Protein AF-A0A832CFJ1-F1 (afdb_monomer_lite)

pLDDT: mean 86.46, std 9.89, range [48.75, 97.44]

Secondary structure (DSSP, 8-state):
-PPEEEEEEETTEEEEEEE-SSEEEEEE-HHHHHH-HHHHHHH--TTSSSEEEEHHHHHHHHSSHHHHHHHHHHH-HHHHHHTSHHHHHHHHHHTT-EEEEETTEEEEEEEETTEEEEEEEEESSSSEEEEEEEEEE--SSHHHHHHHHHHHHHTT-EEEE-SS-EEEEEEEEEEEGGGHHHHHHHHHHHHHHHHHHHHHHTT-

Structure (mmCIF, N/CA/C/O backbone):
data_AF-A0A832CFJ1-F1
#
_entry.id   AF-A0A832CFJ1-F1
#
loop_
_atom_site.group_PDB
_atom_site.id
_atom_site.type_symbol
_atom_site.label_atom_id
_atom_site.label_alt_id
_atom_site.label_comp_id
_atom_site.label_asym_id
_atom_site.label_entity_id
_atom_site.label_seq_id
_atom_site.pdbx_PDB_ins_code
_atom_site.Cartn_x
_atom_site.Cartn_y
_atom_site.Cartn_z
_atom_site.occupancy
_atom_site.B_iso_or_equiv
_atom_site.auth_seq_id
_atom_site.auth_comp_id
_atom_site.auth_asym_id
_atom_site.auth_atom_id
_atom_site.pdbx_PDB_model_num
ATOM 1 N N . MET A 1 1 ? 31.006 -4.715 0.384 1.00 52.69 1 MET A N 1
ATOM 2 C CA . MET A 1 1 ? 30.016 -3.635 0.608 1.00 52.69 1 MET A CA 1
ATOM 3 C C . MET A 1 1 ? 28.629 -4.254 0.641 1.00 52.69 1 MET A C 1
ATOM 5 O O . MET A 1 1 ? 28.401 -5.190 -0.115 1.00 52.69 1 MET A O 1
ATOM 9 N N . ALA A 1 2 ? 27.738 -3.791 1.522 1.00 55.97 2 ALA A N 1
ATOM 10 C CA . ALA A 1 2 ? 26.357 -4.274 1.556 1.00 55.97 2 ALA A CA 1
ATOM 11 C C . ALA A 1 2 ? 25.597 -3.748 0.328 1.00 55.97 2 ALA A C 1
ATOM 13 O O . ALA A 1 2 ? 25.554 -2.541 0.104 1.00 55.97 2 ALA A O 1
ATOM 14 N N . VAL A 1 3 ? 25.032 -4.651 -0.472 1.00 76.50 3 VAL A N 1
ATOM 15 C CA . VAL A 1 3 ? 24.186 -4.303 -1.621 1.00 76.50 3 VAL A CA 1
ATOM 16 C C . VAL A 1 3 ? 22.822 -3.876 -1.086 1.00 76.50 3 VAL A C 1
ATOM 18 O O . VAL A 1 3 ? 22.146 -4.670 -0.427 1.00 76.50 3 VAL A O 1
ATOM 21 N N . LYS A 1 4 ? 22.406 -2.631 -1.347 1.00 82.44 4 LYS A N 1
ATOM 22 C CA . LYS A 1 4 ? 21.053 -2.177 -0.996 1.00 82.44 4 LYS A CA 1
ATOM 23 C C . LYS A 1 4 ? 20.087 -2.670 -2.073 1.00 82.44 4 LYS A C 1
ATOM 25 O O . LYS A 1 4 ? 20.304 -2.429 -3.257 1.00 82.44 4 LYS A O 1
ATOM 30 N N . LYS A 1 5 ? 19.036 -3.379 -1.660 1.00 88.25 5 LYS A N 1
ATOM 31 C CA . LYS A 1 5 ? 18.017 -3.958 -2.546 1.00 88.25 5 LYS A CA 1
ATOM 32 C C . LYS A 1 5 ? 16.705 -3.194 -2.384 1.00 88.25 5 LYS A C 1
ATOM 34 O O . LYS A 1 5 ? 16.241 -3.019 -1.259 1.00 88.25 5 LYS A O 1
ATOM 39 N N . VAL A 1 6 ? 16.107 -2.783 -3.497 1.00 86.06 6 VAL A N 1
ATOM 40 C CA . VAL A 1 6 ? 14.735 -2.263 -3.561 1.00 86.06 6 VAL A CA 1
ATOM 41 C C . VAL A 1 6 ? 13.935 -3.180 -4.476 1.00 86.06 6 VAL A C 1
ATOM 43 O O . VAL A 1 6 ? 14.396 -3.521 -5.560 1.00 86.06 6 VAL A O 1
ATOM 46 N N . GLU A 1 7 ? 12.763 -3.618 -4.033 1.00 88.19 7 GLU A N 1
ATOM 47 C CA . GLU A 1 7 ? 11.927 -4.567 -4.767 1.00 88.19 7 GLU A CA 1
ATOM 48 C C . GLU A 1 7 ? 10.500 -4.038 -4.894 1.00 88.19 7 GLU A C 1
ATOM 50 O O . GLU A 1 7 ? 9.881 -3.652 -3.903 1.00 88.19 7 GLU A O 1
ATOM 55 N N . PHE A 1 8 ? 9.986 -4.054 -6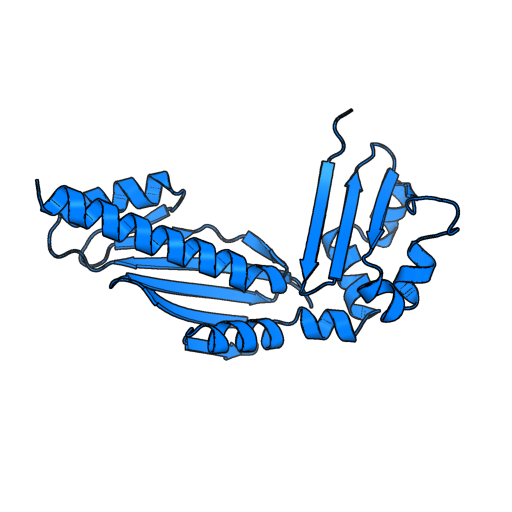.122 1.00 86.06 8 PHE A N 1
ATOM 56 C CA . PHE A 1 8 ? 8.601 -3.746 -6.456 1.00 86.06 8 PHE A CA 1
ATOM 57 C C . PHE A 1 8 ? 7.984 -4.990 -7.075 1.00 86.06 8 PHE A C 1
ATOM 59 O O . PHE A 1 8 ? 8.419 -5.422 -8.138 1.00 86.06 8 PHE A O 1
ATOM 66 N N . ALA A 1 9 ? 6.985 -5.576 -6.421 1.00 82.94 9 ALA A N 1
ATOM 67 C CA . ALA A 1 9 ? 6.367 -6.816 -6.875 1.00 82.94 9 ALA A CA 1
ATOM 68 C C . ALA A 1 9 ? 4.837 -6.713 -6.919 1.00 82.94 9 ALA A C 1
ATOM 70 O O . ALA A 1 9 ? 4.217 -6.016 -6.113 1.00 82.94 9 ALA A O 1
ATOM 71 N N . CYS A 1 10 ? 4.226 -7.405 -7.879 1.00 74.25 10 CYS A N 1
ATOM 72 C CA . CYS A 1 10 ? 2.784 -7.471 -8.098 1.00 74.25 10 CYS A CA 1
ATOM 73 C C . CYS A 1 10 ? 2.420 -8.799 -8.763 1.00 74.25 10 CYS A C 1
ATOM 75 O O . CYS A 1 10 ? 2.839 -9.003 -9.886 1.00 74.25 10 CYS A O 1
ATOM 77 N N . GLN A 1 11 ? 1.618 -9.660 -8.123 1.00 67.75 11 GLN A N 1
ATOM 78 C CA . GLN A 1 11 ? 0.919 -10.792 -8.770 1.00 67.75 11 GLN A CA 1
ATOM 79 C C . GLN A 1 11 ? 1.731 -11.542 -9.861 1.00 67.75 11 GLN A C 1
ATOM 81 O O . GLN A 1 11 ? 1.256 -11.719 -10.978 1.00 67.75 11 GLN A O 1
ATOM 86 N N . GLY A 1 12 ? 2.964 -11.959 -9.544 1.00 69.75 12 GLY A N 1
ATOM 87 C CA . GLY A 1 12 ? 3.867 -12.664 -10.473 1.00 69.75 12 GLY A CA 1
ATOM 88 C C . GLY A 1 12 ? 4.898 -11.777 -11.185 1.00 69.75 12 GLY A C 1
ATOM 89 O O . GLY A 1 12 ? 5.912 -12.278 -11.647 1.00 69.75 12 GLY A O 1
ATOM 90 N N . PHE A 1 13 ? 4.705 -10.461 -11.196 1.00 81.38 13 PHE A N 1
ATOM 91 C CA . PHE A 1 13 ? 5.675 -9.477 -11.666 1.00 81.38 13 PHE A CA 1
ATOM 92 C C . PHE A 1 13 ? 6.597 -9.021 -10.538 1.00 81.38 13 PHE A C 1
ATOM 94 O O . PHE A 1 13 ? 6.143 -8.776 -9.417 1.00 81.38 13 PHE A O 1
ATOM 101 N N . SER A 1 14 ? 7.873 -8.819 -10.837 1.00 85.56 14 SER A N 1
ATOM 102 C CA . SER A 1 14 ? 8.814 -8.174 -9.929 1.00 85.56 14 SER A CA 1
ATOM 103 C C . SER A 1 14 ? 9.862 -7.365 -10.682 1.00 85.56 14 SER A C 1
ATOM 105 O O . SER A 1 14 ? 10.307 -7.725 -11.769 1.00 85.56 14 SER A O 1
ATOM 107 N N . ILE A 1 15 ? 10.248 -6.243 -10.087 1.00 86.31 15 ILE A N 1
ATOM 108 C CA . ILE A 1 15 ? 11.400 -5.442 -10.477 1.00 86.31 15 ILE A CA 1
ATOM 109 C C . ILE A 1 15 ? 12.248 -5.291 -9.229 1.00 86.31 15 ILE A C 1
ATOM 111 O O . ILE A 1 15 ? 11.815 -4.721 -8.226 1.00 86.31 15 ILE A O 1
ATOM 115 N N . VAL A 1 16 ? 13.467 -5.798 -9.300 1.00 88.62 16 VAL A N 1
ATOM 116 C CA . VAL A 1 16 ? 14.453 -5.674 -8.239 1.00 88.62 16 VAL A CA 1
ATOM 117 C C . VAL A 1 16 ? 15.571 -4.775 -8.725 1.00 88.62 16 VAL A C 1
ATOM 119 O O . VAL A 1 16 ? 16.208 -5.062 -9.737 1.00 88.62 16 VAL A O 1
ATOM 122 N N . VAL A 1 17 ? 15.826 -3.710 -7.974 1.00 89.06 17 VAL A N 1
ATOM 123 C CA . VAL A 1 17 ? 16.944 -2.796 -8.185 1.00 89.06 17 VAL A CA 1
ATOM 124 C C . VAL A 1 17 ? 17.990 -3.053 -7.108 1.00 89.06 17 VAL A C 1
ATOM 126 O O . VAL A 1 17 ? 17.707 -2.976 -5.910 1.00 89.06 17 VAL A O 1
ATOM 129 N N . PHE A 1 18 ? 19.204 -3.365 -7.542 1.00 89.50 18 PHE A N 1
ATOM 130 C CA . PHE A 1 18 ? 20.372 -3.548 -6.695 1.00 89.50 18 PHE A CA 1
ATOM 131 C C . PHE A 1 18 ? 21.279 -2.330 -6.831 1.00 89.50 18 PHE A C 1
ATOM 133 O O . PHE A 1 18 ? 21.719 -1.986 -7.927 1.00 89.50 18 PHE A O 1
ATOM 140 N N . ASP A 1 19 ? 21.576 -1.690 -5.709 1.00 90.12 19 ASP A N 1
ATOM 141 C CA . ASP A 1 19 ? 22.611 -0.672 -5.620 1.00 90.12 19 ASP A CA 1
ATOM 142 C C . ASP A 1 19 ? 23.970 -1.349 -5.381 1.00 90.12 19 ASP A C 1
ATOM 144 O O . ASP A 1 19 ? 24.242 -1.861 -4.289 1.00 90.12 19 ASP A O 1
ATOM 148 N N . GLU A 1 20 ? 24.815 -1.359 -6.415 1.00 89.44 20 GLU A N 1
ATOM 149 C CA . GLU A 1 20 ? 26.155 -1.959 -6.415 1.00 89.44 20 GLU A CA 1
ATOM 150 C C . GLU A 1 20 ? 27.262 -0.882 -6.360 1.00 89.44 20 GLU A C 1
ATOM 152 O O . GLU A 1 20 ? 28.348 -1.046 -6.917 1.00 89.44 20 GLU A O 1
ATOM 157 N N . GLY A 1 21 ? 27.005 0.249 -5.694 1.00 87.31 21 GLY A N 1
ATOM 158 C CA . GLY A 1 21 ? 27.980 1.330 -5.528 1.00 87.31 21 GLY A CA 1
ATOM 159 C C . GLY A 1 21 ? 27.943 2.321 -6.688 1.00 87.31 21 GLY A C 1
ATOM 160 O O . GLY A 1 21 ? 27.238 3.322 -6.597 1.00 87.31 21 GLY A O 1
ATOM 161 N N . SER A 1 22 ? 28.681 2.055 -7.770 1.00 90.56 22 SER A N 1
ATOM 162 C CA . SER A 1 22 ? 28.739 2.936 -8.959 1.00 90.56 22 SER A CA 1
ATOM 163 C C . SER A 1 22 ? 27.703 2.593 -10.033 1.00 90.56 22 SER A C 1
ATOM 165 O O . SER A 1 22 ? 27.518 3.346 -10.993 1.00 90.56 22 SER A O 1
ATOM 167 N N . PHE A 1 23 ? 27.018 1.461 -9.872 1.00 88.94 23 PHE A N 1
ATOM 168 C CA . PHE A 1 23 ? 26.046 0.943 -10.825 1.00 88.94 23 PHE A CA 1
ATOM 169 C C . PHE A 1 23 ? 24.734 0.599 -10.125 1.00 88.94 23 PHE A C 1
ATOM 171 O O . PHE A 1 23 ? 24.734 0.167 -8.969 1.00 88.94 23 PHE A O 1
ATOM 178 N N . TYR A 1 24 ? 23.633 0.745 -10.857 1.00 88.75 24 TYR A N 1
ATOM 179 C CA . TYR A 1 24 ? 22.408 0.015 -10.562 1.00 88.75 24 TYR A CA 1
ATOM 180 C C . TYR A 1 24 ? 22.384 -1.252 -11.409 1.00 88.75 24 TYR A C 1
ATOM 182 O O . TYR A 1 24 ? 22.647 -1.199 -12.614 1.00 88.75 24 TYR A O 1
ATOM 190 N N . ALA A 1 25 ? 22.073 -2.381 -10.778 1.00 87.38 25 ALA A N 1
ATOM 191 C CA . ALA A 1 25 ? 21.763 -3.621 -11.472 1.00 87.38 25 ALA A CA 1
ATOM 192 C C . ALA A 1 25 ? 20.274 -3.940 -11.326 1.00 87.38 25 ALA A C 1
ATOM 194 O O . ALA A 1 25 ? 19.686 -3.674 -10.277 1.00 87.38 25 ALA A O 1
ATOM 195 N N . PHE A 1 26 ? 19.667 -4.529 -12.354 1.00 85.88 26 PHE A N 1
ATOM 196 C CA . PHE A 1 26 ? 18.233 -4.817 -12.365 1.00 85.88 26 PHE A CA 1
ATOM 197 C C . PHE A 1 26 ? 17.963 -6.297 -12.599 1.00 85.88 26 PHE A C 1
ATOM 199 O O . PHE A 1 26 ? 18.684 -6.968 -13.335 1.00 85.88 26 PHE A O 1
ATOM 206 N N . SER A 1 27 ? 16.894 -6.783 -11.983 1.00 86.00 27 SER A N 1
ATOM 207 C CA . SER A 1 27 ? 16.266 -8.058 -12.308 1.00 86.00 27 SER A CA 1
ATOM 208 C C . SER A 1 27 ? 14.789 -7.791 -12.525 1.00 86.00 27 SER A C 1
ATOM 210 O O . SER A 1 27 ? 14.148 -7.190 -11.663 1.00 86.00 27 SER A O 1
ATOM 212 N N . ILE A 1 28 ? 14.260 -8.226 -13.662 1.00 84.81 28 ILE A N 1
ATOM 213 C CA . ILE A 1 28 ? 12.839 -8.117 -13.982 1.00 84.81 28 ILE A CA 1
ATOM 214 C C . ILE A 1 28 ? 12.304 -9.548 -14.099 1.00 84.81 28 ILE A C 1
ATOM 216 O O . ILE A 1 28 ? 12.994 -10.433 -14.597 1.00 84.81 28 ILE A O 1
ATOM 220 N N . SER A 1 29 ? 11.129 -9.812 -13.536 1.00 85.06 29 SER A N 1
ATOM 221 C CA . SER A 1 29 ? 10.464 -11.114 -13.644 1.00 85.06 29 SER A CA 1
ATOM 222 C C . SER A 1 29 ? 10.186 -11.459 -15.105 1.00 85.06 29 SER A C 1
ATOM 224 O O . SER A 1 29 ? 9.708 -10.599 -15.851 1.00 85.06 29 SER A O 1
ATOM 226 N N . ARG A 1 30 ? 10.356 -12.730 -15.469 1.00 82.12 30 ARG A N 1
ATOM 227 C CA . ARG A 1 30 ? 10.115 -13.232 -16.825 1.00 82.12 30 ARG A CA 1
ATOM 228 C C . ARG A 1 30 ? 8.700 -12.926 -17.326 1.00 82.12 30 ARG A C 1
ATOM 230 O O . ARG A 1 30 ? 8.514 -12.574 -18.483 1.00 82.12 30 ARG A O 1
ATOM 237 N N . GLU A 1 31 ? 7.713 -13.004 -16.444 1.00 82.69 31 GLU A N 1
ATOM 238 C CA . GLU A 1 31 ? 6.311 -12.702 -16.722 1.00 82.69 31 GLU A CA 1
ATOM 239 C C . GLU A 1 31 ? 6.126 -11.255 -17.199 1.00 82.69 31 GLU A C 1
ATOM 241 O O . GLU A 1 31 ? 5.299 -10.977 -18.065 1.00 82.69 31 GLU A O 1
ATOM 246 N N . LEU A 1 32 ? 6.908 -10.317 -16.652 1.00 78.44 32 LEU A N 1
ATOM 247 C CA . LEU A 1 32 ? 6.893 -8.921 -17.087 1.00 78.44 32 LEU A CA 1
ATOM 248 C C . LEU A 1 32 ? 7.656 -8.749 -18.407 1.00 78.44 32 LEU A C 1
ATOM 250 O O . LEU A 1 32 ? 7.213 -7.976 -19.254 1.00 78.44 32 LEU A O 1
ATOM 254 N N . ASP A 1 33 ? 8.739 -9.504 -18.613 1.00 79.69 33 ASP A N 1
ATOM 255 C CA . ASP A 1 33 ? 9.507 -9.490 -19.863 1.00 79.69 33 ASP A CA 1
ATOM 256 C C . ASP A 1 33 ? 8.724 -9.994 -21.064 1.00 79.69 33 ASP A C 1
ATOM 258 O O . ASP A 1 33 ? 8.806 -9.415 -22.146 1.00 79.69 33 ASP A O 1
ATOM 262 N N . GLU A 1 34 ? 7.917 -11.034 -20.889 1.00 80.50 34 GLU A N 1
ATOM 263 C CA . GLU A 1 34 ? 7.057 -11.559 -21.952 1.00 80.50 34 GLU A CA 1
ATOM 264 C C . GLU A 1 34 ? 5.953 -10.561 -22.342 1.00 80.50 34 GLU A C 1
ATOM 266 O O . GLU A 1 34 ? 5.498 -10.542 -23.486 1.00 80.50 34 GLU A O 1
ATOM 271 N N . LEU A 1 35 ? 5.557 -9.682 -21.417 1.00 77.50 35 LEU A N 1
ATOM 272 C CA . LEU A 1 35 ? 4.485 -8.705 -21.612 1.00 77.50 35 LEU A CA 1
ATOM 273 C C . LEU A 1 35 ? 4.986 -7.294 -21.944 1.00 77.50 35 LEU A C 1
ATOM 275 O O . LEU A 1 35 ? 4.172 -6.420 -22.262 1.00 77.50 35 LEU A O 1
ATOM 279 N N . CYS A 1 36 ? 6.296 -7.048 -21.870 1.00 80.88 36 CYS A N 1
ATOM 280 C CA . CYS A 1 36 ? 6.875 -5.734 -22.097 1.00 80.88 36 CYS A CA 1
ATOM 281 C C . CYS A 1 36 ? 8.207 -5.784 -22.850 1.00 80.88 36 CYS A C 1
ATOM 283 O O . CYS A 1 36 ? 9.278 -5.950 -22.280 1.00 80.88 36 CYS A O 1
ATOM 285 N N . PHE A 1 37 ? 8.160 -5.496 -24.150 1.00 74.94 37 PHE A N 1
ATOM 286 C CA . PHE A 1 37 ? 9.348 -5.462 -25.011 1.00 74.94 37 PHE A CA 1
ATOM 287 C C . PHE A 1 37 ? 10.469 -4.534 -24.497 1.00 74.94 37 PHE A C 1
ATOM 289 O O . PHE A 1 37 ? 11.654 -4.794 -24.687 1.00 74.94 37 PHE A O 1
ATOM 296 N N . VAL A 1 38 ? 10.108 -3.446 -23.809 1.00 75.19 38 VAL A N 1
ATOM 297 C CA . VAL A 1 38 ? 11.086 -2.500 -23.257 1.00 75.19 38 VAL A CA 1
ATOM 298 C C . VAL A 1 38 ? 11.885 -3.103 -22.100 1.00 75.19 38 VAL A C 1
ATOM 300 O O . VAL A 1 38 ? 13.059 -2.767 -21.959 1.00 75.19 38 VAL A O 1
ATOM 303 N N . SER A 1 39 ? 11.309 -4.002 -21.294 1.00 70.50 39 SER A N 1
ATOM 304 C CA . SER A 1 39 ? 12.071 -4.652 -20.223 1.00 70.50 39 SER A CA 1
ATOM 305 C C . SER A 1 39 ? 13.077 -5.665 -20.774 1.00 70.50 39 SER A C 1
ATOM 307 O O . SER A 1 39 ? 14.194 -5.719 -20.269 1.00 70.50 39 SER A O 1
ATOM 309 N N . GLN A 1 40 ? 12.763 -6.338 -21.888 1.00 67.06 40 GLN A N 1
ATOM 310 C CA . GLN A 1 40 ? 13.718 -7.195 -22.608 1.00 67.06 40 GLN A CA 1
ATOM 311 C C . GLN A 1 40 ? 14.950 -6.404 -23.068 1.00 67.06 40 GLN A C 1
ATOM 313 O O . GLN A 1 40 ? 16.083 -6.828 -22.856 1.00 67.06 40 GLN A O 1
ATOM 318 N N . ALA A 1 41 ? 14.740 -5.211 -23.634 1.00 64.62 41 ALA A N 1
ATOM 319 C CA . ALA A 1 41 ? 15.834 -4.330 -24.047 1.00 64.62 41 ALA A CA 1
ATOM 320 C C . ALA A 1 41 ? 16.669 -3.820 -22.858 1.00 64.62 41 ALA A C 1
ATOM 322 O O . ALA A 1 41 ? 17.853 -3.522 -23.016 1.00 64.62 41 ALA A O 1
ATOM 323 N N . LEU A 1 42 ? 16.062 -3.716 -21.671 1.00 68.25 42 LEU A N 1
ATOM 324 C CA . LEU A 1 42 ? 16.762 -3.320 -20.456 1.00 68.25 42 LEU A CA 1
ATOM 325 C C . LEU A 1 42 ? 17.592 -4.445 -19.855 1.00 68.25 42 LEU A C 1
ATOM 327 O O . LEU A 1 42 ? 18.570 -4.106 -19.210 1.00 68.25 42 LEU A O 1
ATOM 331 N N . GLN A 1 43 ? 17.245 -5.723 -20.043 1.00 64.31 43 GLN A N 1
ATOM 332 C CA . GLN A 1 43 ? 17.985 -6.848 -19.455 1.00 64.31 43 GLN A CA 1
ATOM 333 C C . GLN A 1 43 ? 19.364 -7.098 -20.087 1.00 64.31 43 GLN A C 1
ATOM 335 O O . GLN A 1 43 ? 20.195 -7.766 -19.474 1.00 64.31 43 GLN A O 1
ATOM 340 N N . GLY A 1 44 ? 19.665 -6.470 -21.228 1.00 58.09 44 GLY A N 1
ATOM 341 C CA . GLY A 1 44 ? 20.953 -6.630 -21.900 1.00 58.09 44 GLY A CA 1
ATOM 342 C C . GLY A 1 44 ? 21.177 -8.059 -22.405 1.00 58.09 44 GLY A C 1
ATOM 343 O O . GLY A 1 44 ? 20.243 -8.847 -22.517 1.00 58.09 44 GLY A O 1
ATOM 344 N N . ASP A 1 45 ? 22.423 -8.371 -22.764 1.00 51.53 45 ASP A N 1
ATOM 345 C CA . ASP A 1 45 ? 22.822 -9.685 -23.279 1.00 51.53 45 ASP A CA 1
ATOM 346 C C . ASP A 1 45 ? 22.400 -10.811 -22.302 1.00 51.53 45 ASP A C 1
ATOM 348 O O . ASP A 1 45 ? 22.778 -10.737 -21.125 1.00 51.53 45 ASP A O 1
ATOM 352 N N . PRO A 1 46 ? 21.670 -11.855 -22.759 1.00 52.88 46 PRO A N 1
ATOM 353 C CA . PRO A 1 46 ? 21.270 -13.001 -21.938 1.00 52.88 46 PRO A CA 1
ATOM 354 C C . PRO A 1 46 ? 22.435 -13.713 -21.229 1.00 52.88 46 PRO A C 1
ATOM 356 O O . PRO A 1 46 ? 22.210 -14.456 -20.275 1.00 52.88 46 PRO A O 1
ATOM 359 N N . ALA A 1 47 ? 23.679 -13.504 -21.678 1.00 48.75 47 ALA A N 1
ATOM 360 C CA . ALA A 1 47 ? 24.879 -14.007 -21.011 1.00 48.75 47 ALA A CA 1
ATOM 361 C C . ALA A 1 47 ? 25.215 -13.274 -19.694 1.00 48.75 47 ALA A C 1
ATOM 363 O O . ALA A 1 47 ? 25.963 -13.797 -18.864 1.00 48.75 47 ALA A O 1
ATOM 364 N N . SER A 1 48 ? 24.676 -12.070 -19.475 1.00 51.41 48 SER A N 1
ATOM 365 C CA . SER A 1 48 ? 24.839 -11.316 -18.233 1.00 51.41 48 SER A CA 1
ATOM 366 C C . SER A 1 48 ? 23.661 -11.579 -17.291 1.00 51.41 48 SER A C 1
ATOM 368 O O . SER A 1 48 ? 22.507 -11.356 -17.630 1.00 51.41 48 SER A O 1
ATOM 370 N N . ALA A 1 49 ? 23.939 -12.048 -16.071 1.00 57.12 49 ALA A N 1
ATOM 371 C CA . ALA A 1 49 ? 22.889 -12.399 -15.107 1.00 57.12 49 ALA A CA 1
ATOM 372 C C . ALA A 1 49 ? 22.024 -11.199 -14.658 1.00 57.12 49 ALA A C 1
ATOM 374 O O . ALA A 1 49 ? 20.979 -11.406 -14.044 1.00 57.12 49 ALA A O 1
ATOM 375 N N . ARG A 1 50 ? 22.481 -9.957 -14.897 1.00 68.75 50 ARG A N 1
ATOM 376 C CA . ARG A 1 50 ? 21.770 -8.704 -14.599 1.00 68.75 50 ARG A CA 1
ATOM 377 C C . ARG A 1 50 ? 22.242 -7.597 -15.530 1.00 68.75 50 ARG A C 1
ATOM 379 O O . ARG A 1 50 ? 23.448 -7.364 -15.644 1.00 68.75 50 ARG A O 1
ATOM 386 N N . ALA A 1 51 ? 21.301 -6.830 -16.063 1.00 74.94 51 ALA A N 1
ATOM 387 C CA . ALA A 1 51 ? 21.623 -5.564 -16.695 1.00 74.94 51 ALA A CA 1
ATOM 388 C C . ALA A 1 51 ? 22.190 -4.575 -15.689 1.00 74.94 51 ALA A C 1
ATOM 390 O O . ALA A 1 51 ? 21.657 -4.432 -14.586 1.00 74.94 51 ALA A O 1
ATOM 391 N N . ARG A 1 52 ? 23.243 -3.865 -16.093 1.00 84.12 52 ARG A N 1
ATOM 392 C CA . ARG A 1 52 ? 23.906 -2.840 -15.290 1.00 84.12 52 ARG A CA 1
ATOM 393 C C . ARG A 1 52 ? 23.907 -1.511 -16.022 1.00 84.12 52 ARG A C 1
ATOM 395 O O . ARG A 1 52 ? 24.229 -1.446 -17.204 1.00 84.12 52 ARG A O 1
ATOM 402 N N . VAL A 1 53 ? 23.617 -0.446 -15.289 1.00 86.12 53 VAL A N 1
ATOM 403 C CA . VAL A 1 53 ? 23.727 0.935 -15.762 1.00 86.12 53 VAL A CA 1
ATOM 404 C C . VAL A 1 53 ? 24.531 1.737 -14.749 1.00 86.12 53 VAL A C 1
ATOM 406 O O . VAL A 1 53 ? 24.427 1.497 -13.543 1.00 86.12 53 VAL A O 1
ATOM 409 N N . SER A 1 54 ? 25.354 2.680 -15.207 1.00 89.88 54 SER A N 1
ATOM 410 C CA . SER A 1 54 ? 26.025 3.587 -14.275 1.00 89.88 54 SER A CA 1
ATOM 411 C C . SER A 1 54 ? 24.984 4.448 -13.557 1.00 89.88 54 SER A C 1
ATOM 413 O O . SER A 1 54 ? 23.989 4.866 -14.157 1.00 89.88 54 SER A O 1
ATOM 415 N N . LYS A 1 55 ? 25.207 4.727 -12.268 1.00 90.69 55 LYS A N 1
ATOM 416 C CA . LYS A 1 55 ? 24.285 5.570 -11.492 1.00 90.69 55 LYS A CA 1
ATOM 417 C C . LYS A 1 55 ? 24.125 6.955 -12.096 1.00 90.69 55 LYS A C 1
ATOM 419 O O . LYS A 1 55 ? 23.002 7.421 -12.223 1.00 90.69 55 LYS A O 1
ATOM 424 N N . GLN A 1 56 ? 25.231 7.555 -12.536 1.00 91.56 56 GLN A N 1
ATOM 425 C CA . GLN A 1 56 ? 25.219 8.864 -13.181 1.00 91.56 56 GLN A CA 1
ATOM 426 C C . GLN A 1 56 ? 24.253 8.887 -14.374 1.00 91.56 56 GLN A C 1
ATOM 428 O O . GLN A 1 56 ? 23.354 9.719 -14.420 1.00 91.56 56 GLN A O 1
ATOM 433 N N . HIS A 1 57 ? 24.380 7.930 -15.298 1.00 89.06 57 HIS A N 1
ATOM 434 C CA . HIS A 1 57 ? 23.516 7.879 -16.476 1.00 89.06 57 HIS A CA 1
ATOM 435 C C . HIS A 1 57 ? 22.048 7.600 -16.115 1.00 89.06 57 HIS A C 1
ATOM 437 O O . HIS A 1 57 ? 21.128 8.145 -16.724 1.00 89.06 57 HIS A O 1
ATOM 443 N N . PHE A 1 58 ? 21.813 6.750 -15.112 1.00 90.06 58 PHE A N 1
ATOM 444 C CA . PHE A 1 58 ? 20.466 6.465 -14.626 1.00 90.06 58 PHE A CA 1
ATOM 445 C C . PHE A 1 58 ? 19.799 7.701 -14.020 1.00 90.06 58 PHE A C 1
ATOM 447 O O . PHE A 1 58 ? 18.648 7.996 -14.335 1.00 90.06 58 PHE A O 1
ATOM 454 N N . GLU A 1 59 ? 20.517 8.430 -13.171 1.00 90.19 59 GLU A N 1
ATOM 455 C CA . GLU A 1 59 ? 20.015 9.623 -12.492 1.00 90.19 59 GLU A CA 1
ATOM 456 C C . GLU A 1 59 ? 19.804 10.781 -13.476 1.00 90.19 59 GLU A C 1
ATOM 458 O O . GLU A 1 59 ? 18.790 11.471 -13.380 1.00 90.19 59 GLU A O 1
ATOM 463 N N . GLU A 1 60 ? 20.665 10.933 -14.488 1.00 91.62 60 GLU A N 1
ATOM 464 C CA . GLU A 1 60 ? 20.464 11.883 -15.595 1.00 91.62 60 GLU A CA 1
ATOM 465 C C . GLU A 1 60 ? 19.163 11.605 -16.366 1.00 91.62 60 GLU A C 1
ATOM 467 O O . GLU A 1 60 ? 18.443 12.534 -16.739 1.00 91.62 60 GLU A O 1
ATOM 472 N N . ARG A 1 61 ? 18.834 10.326 -16.590 1.00 89.06 61 ARG A N 1
ATOM 473 C CA . ARG A 1 61 ? 17.669 9.921 -17.388 1.00 89.06 61 ARG A CA 1
ATOM 474 C C . ARG A 1 61 ? 16.362 9.863 -16.596 1.00 89.06 61 ARG A C 1
ATOM 476 O O . ARG A 1 61 ? 15.331 10.298 -17.104 1.00 89.06 61 ARG A O 1
ATOM 483 N N . PHE A 1 62 ? 16.380 9.284 -15.399 1.00 90.38 62 PHE A N 1
ATOM 484 C CA . PHE A 1 62 ? 15.172 8.963 -14.630 1.00 90.38 62 PHE A CA 1
ATOM 485 C C . PHE A 1 62 ? 15.047 9.750 -13.329 1.00 90.38 62 PHE A C 1
ATOM 487 O O . PHE A 1 62 ? 13.946 9.841 -12.801 1.00 90.38 62 PHE A O 1
ATOM 494 N N . ARG A 1 63 ? 16.125 10.356 -12.817 1.00 91.25 63 ARG A N 1
ATOM 495 C CA . ARG A 1 63 ? 16.203 11.074 -11.526 1.00 91.25 63 ARG A CA 1
ATOM 496 C C . ARG A 1 63 ? 16.021 10.214 -10.272 1.00 91.25 63 ARG A C 1
ATOM 498 O O . ARG A 1 63 ? 16.712 10.459 -9.291 1.00 91.25 63 ARG A O 1
ATOM 505 N N . SER A 1 64 ? 15.114 9.236 -10.270 1.00 89.38 64 SER A N 1
ATOM 506 C CA . SER A 1 64 ? 14.903 8.313 -9.146 1.00 89.38 64 SER A CA 1
ATOM 507 C C . SER A 1 64 ? 14.466 6.918 -9.603 1.00 89.38 64 SER A C 1
ATOM 509 O O . SER A 1 64 ? 14.107 6.703 -10.764 1.00 89.38 64 SER A O 1
ATOM 511 N N . ILE A 1 65 ? 14.495 5.958 -8.673 1.00 88.25 65 ILE A N 1
ATOM 512 C CA . ILE A 1 65 ? 14.031 4.588 -8.920 1.00 88.25 65 ILE A CA 1
ATOM 513 C C . ILE A 1 65 ? 12.518 4.571 -9.177 1.00 88.25 65 ILE A C 1
ATOM 515 O O . ILE A 1 65 ? 12.068 3.899 -10.097 1.00 88.25 65 ILE A O 1
ATOM 519 N N . GLU A 1 66 ? 11.734 5.334 -8.418 1.00 88.81 66 GLU A N 1
ATOM 520 C CA . GLU A 1 66 ? 10.280 5.444 -8.590 1.00 88.81 66 GLU A CA 1
ATOM 521 C C . GLU A 1 66 ? 9.928 5.987 -9.977 1.00 88.81 66 GLU A C 1
ATOM 523 O O . GLU A 1 66 ? 9.085 5.418 -10.664 1.00 88.81 66 GLU A O 1
ATOM 528 N N . ALA A 1 67 ? 10.635 7.023 -10.435 1.00 89.31 67 ALA A N 1
ATOM 529 C CA . ALA A 1 67 ? 10.433 7.595 -11.762 1.00 89.31 67 ALA A CA 1
ATOM 530 C C . ALA A 1 67 ? 10.822 6.625 -12.894 1.00 89.31 67 ALA A C 1
ATOM 532 O O . ALA A 1 67 ? 10.179 6.606 -13.944 1.00 89.31 67 ALA A O 1
ATOM 533 N N . PHE A 1 68 ? 11.835 5.779 -12.685 1.00 89.56 68 PHE A N 1
ATOM 534 C CA . PHE A 1 68 ? 12.145 4.678 -13.600 1.00 89.56 68 PHE A CA 1
ATOM 535 C C . PHE A 1 68 ? 11.020 3.632 -13.649 1.00 89.56 68 PHE A C 1
ATOM 537 O O . PHE A 1 68 ? 10.630 3.201 -14.733 1.00 89.56 68 PHE A O 1
ATOM 544 N N . VAL A 1 69 ? 10.479 3.245 -12.492 1.00 88.69 69 VAL A N 1
ATOM 545 C CA . VAL A 1 69 ? 9.369 2.284 -12.378 1.00 88.69 69 VAL A CA 1
ATOM 546 C C . VAL A 1 69 ? 8.104 2.844 -13.043 1.00 88.69 69 VAL A C 1
ATOM 548 O O . VAL A 1 69 ? 7.456 2.123 -13.798 1.00 88.69 69 VAL A O 1
ATOM 551 N N . ASP A 1 70 ? 7.795 4.129 -12.854 1.00 89.62 70 ASP A N 1
ATOM 552 C CA . ASP A 1 70 ? 6.700 4.817 -13.553 1.00 89.62 70 ASP A CA 1
ATOM 553 C C . ASP A 1 70 ? 6.909 4.842 -15.069 1.00 89.62 70 ASP A C 1
ATOM 555 O O . ASP A 1 70 ? 6.006 4.487 -15.830 1.00 89.62 70 ASP A O 1
ATOM 559 N N . TRP A 1 71 ? 8.114 5.206 -15.518 1.00 90.38 71 TRP A N 1
ATOM 560 C CA . TRP A 1 71 ? 8.453 5.191 -16.938 1.00 90.38 71 TRP A CA 1
ATOM 561 C C . TRP A 1 71 ? 8.272 3.794 -17.536 1.00 90.38 71 TRP A C 1
ATOM 563 O O . TRP A 1 71 ? 7.717 3.656 -18.626 1.00 90.38 71 TRP A O 1
ATOM 573 N N . LEU A 1 72 ? 8.699 2.749 -16.822 1.00 87.38 72 LEU A N 1
ATOM 574 C CA . LEU A 1 72 ? 8.516 1.375 -17.266 1.00 87.38 72 LEU A CA 1
ATOM 575 C C . LEU A 1 72 ? 7.026 1.009 -17.301 1.00 87.38 72 LEU A C 1
ATOM 577 O O . LEU A 1 72 ? 6.578 0.413 -18.275 1.00 87.38 72 LEU A O 1
ATOM 581 N N . ALA A 1 73 ? 6.228 1.426 -16.315 1.00 87.81 73 ALA A N 1
ATOM 582 C CA . ALA A 1 73 ? 4.788 1.173 -16.291 1.00 87.81 73 ALA A CA 1
ATOM 583 C C . ALA A 1 73 ? 4.078 1.829 -17.483 1.00 87.81 73 ALA A C 1
ATOM 585 O O . ALA A 1 73 ? 3.217 1.215 -18.115 1.00 87.81 73 ALA A O 1
ATOM 586 N N . ASP A 1 74 ? 4.487 3.036 -17.864 1.00 88.50 74 ASP A N 1
ATOM 587 C CA . ASP A 1 74 ? 3.978 3.706 -19.060 1.00 88.50 74 ASP A CA 1
ATOM 588 C C . ASP A 1 74 ? 4.339 2.972 -20.358 1.00 88.50 74 ASP A C 1
ATOM 590 O O . ASP A 1 74 ? 3.579 3.024 -21.329 1.00 88.50 74 ASP A O 1
ATOM 594 N N . LYS A 1 75 ? 5.466 2.252 -20.387 1.00 87.38 75 LYS A N 1
ATOM 595 C CA . LYS A 1 75 ? 5.834 1.373 -21.509 1.00 87.38 75 LYS A CA 1
ATOM 596 C C . LYS A 1 75 ? 5.162 0.001 -21.451 1.00 87.38 75 LYS A C 1
ATOM 598 O O . LYS A 1 75 ? 4.974 -0.615 -22.496 1.00 87.38 75 LYS A O 1
ATOM 603 N N . CYS A 1 76 ? 4.751 -0.447 -20.269 1.00 87.38 76 CYS A N 1
ATOM 604 C CA . CYS A 1 76 ? 4.154 -1.756 -20.025 1.00 87.38 76 CYS A CA 1
ATOM 605 C C . CYS A 1 76 ? 2.695 -1.615 -19.544 1.00 87.38 76 CYS A C 1
ATOM 607 O O . CYS A 1 76 ? 2.380 -1.798 -18.366 1.00 87.38 76 CYS A O 1
ATOM 609 N N . SER A 1 77 ? 1.765 -1.324 -20.462 1.00 85.62 77 SER A N 1
ATOM 610 C CA . SER A 1 77 ? 0.359 -1.015 -20.129 1.00 85.62 77 SER A CA 1
ATOM 611 C C . SER A 1 77 ? -0.384 -2.121 -19.362 1.00 85.62 77 SER A C 1
ATOM 613 O O . SER A 1 77 ? -1.315 -1.839 -18.605 1.00 85.62 77 SER A O 1
ATOM 615 N N . VAL A 1 78 ? -0.004 -3.389 -19.551 1.00 86.75 78 VAL A N 1
ATOM 616 C CA . VAL A 1 78 ? -0.574 -4.529 -18.815 1.00 86.75 78 VAL A CA 1
ATOM 617 C C . VAL A 1 78 ? -0.212 -4.439 -17.338 1.00 86.75 78 VAL A C 1
ATOM 619 O O . VAL A 1 78 ? -1.098 -4.481 -16.486 1.00 86.75 78 VAL A O 1
ATOM 622 N N . TRP A 1 79 ? 1.068 -4.231 -17.046 1.00 86.25 79 TRP A N 1
ATOM 623 C CA . TRP A 1 79 ? 1.547 -4.083 -15.681 1.00 86.25 79 TRP A CA 1
ATOM 624 C C . TRP A 1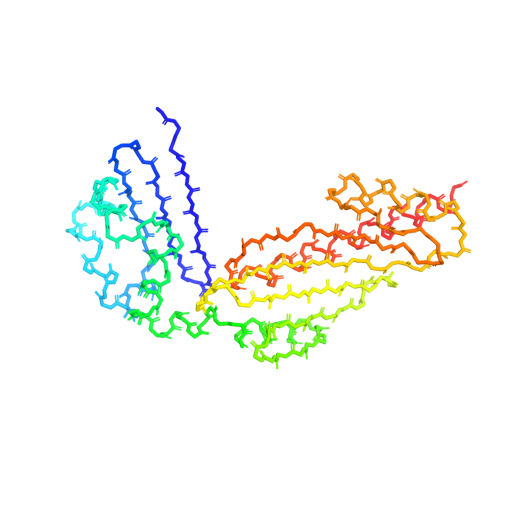 79 ? 0.978 -2.827 -15.022 1.00 86.25 79 TRP A C 1
ATOM 626 O O . TRP A 1 79 ? 0.407 -2.939 -13.943 1.00 86.25 79 TRP A O 1
ATOM 636 N N . LYS A 1 80 ? 0.975 -1.677 -15.716 1.00 88.69 80 LYS A N 1
ATOM 637 C CA . LYS A 1 80 ? 0.330 -0.443 -15.227 1.00 88.69 80 LYS A CA 1
ATOM 638 C C . LYS A 1 80 ? -1.130 -0.655 -14.825 1.00 88.69 80 LYS A C 1
ATOM 640 O O . LYS A 1 80 ? -1.579 -0.116 -13.817 1.00 88.69 80 LYS A O 1
ATOM 645 N N . ARG A 1 81 ? -1.887 -1.443 -15.599 1.00 89.00 81 ARG A N 1
ATOM 646 C CA . ARG A 1 81 ? -3.273 -1.798 -15.253 1.00 89.00 81 ARG A CA 1
ATOM 647 C C . ARG A 1 81 ? -3.337 -2.695 -14.021 1.00 89.00 81 ARG A C 1
ATOM 649 O O . ARG A 1 81 ? -4.142 -2.413 -13.133 1.00 89.00 81 ARG A O 1
ATOM 656 N N . ALA A 1 82 ? -2.496 -3.726 -13.953 1.00 86.94 82 ALA A N 1
ATOM 657 C CA . ALA A 1 82 ? -2.414 -4.629 -12.804 1.00 86.94 82 ALA A CA 1
ATOM 658 C C . ALA A 1 82 ? -2.016 -3.898 -11.509 1.00 86.94 82 ALA A C 1
ATOM 660 O O . ALA A 1 82 ? -2.476 -4.265 -10.432 1.00 86.94 82 ALA A O 1
ATOM 661 N N . SER A 1 83 ? -1.237 -2.821 -11.622 1.00 89.44 83 SER A N 1
ATOM 662 C CA . SER A 1 83 ? -0.807 -1.971 -10.513 1.00 89.44 83 SER A CA 1
ATOM 663 C C . SER A 1 83 ? -1.606 -0.685 -10.326 1.00 89.44 83 SER A C 1
ATOM 665 O O . SER A 1 83 ? -1.170 0.230 -9.630 1.00 89.44 83 SER A O 1
ATOM 667 N N . SER A 1 84 ? -2.775 -0.569 -10.946 1.00 92.88 84 SER A N 1
ATOM 668 C CA . SER A 1 84 ? -3.633 0.604 -10.777 1.00 92.88 84 SER A CA 1
ATOM 669 C C . SER A 1 84 ? -4.430 0.539 -9.470 1.00 92.88 84 SER A C 1
ATOM 671 O O . SER A 1 84 ? -4.741 -0.546 -8.972 1.00 92.88 84 SER A O 1
ATOM 673 N N . LEU A 1 85 ? -4.865 1.694 -8.951 1.00 94.19 85 LEU A N 1
ATOM 674 C CA . LEU A 1 85 ? -5.795 1.736 -7.813 1.00 94.19 85 LEU A CA 1
ATOM 675 C C . LEU A 1 85 ? -7.115 1.000 -8.094 1.00 94.19 85 LEU A C 1
ATOM 677 O O . LEU A 1 85 ? -7.705 0.457 -7.170 1.00 94.19 85 LEU A O 1
ATOM 681 N N . SER A 1 86 ? -7.550 0.901 -9.356 1.00 94.56 86 SER A N 1
ATOM 682 C CA . SER A 1 86 ? -8.736 0.111 -9.722 1.00 94.56 86 SER A CA 1
ATOM 683 C C . SER A 1 86 ? -8.523 -1.396 -9.533 1.00 94.56 86 SER A C 1
ATOM 685 O O . SER A 1 86 ? -9.422 -2.100 -9.071 1.00 94.56 86 SER A O 1
ATOM 687 N N . ALA A 1 87 ? -7.332 -1.913 -9.854 1.00 92.19 87 ALA A N 1
ATOM 688 C CA . ALA A 1 87 ? -6.995 -3.310 -9.583 1.00 92.19 87 ALA A CA 1
ATOM 689 C C . ALA A 1 87 ? -6.916 -3.576 -8.071 1.00 92.19 87 ALA A C 1
ATOM 691 O O . ALA A 1 87 ? -7.481 -4.559 -7.586 1.00 92.19 87 ALA A O 1
ATOM 692 N N . VAL A 1 88 ? -6.296 -2.655 -7.326 1.00 94.06 88 VAL A N 1
ATOM 693 C CA . VAL A 1 88 ? -6.234 -2.696 -5.856 1.00 94.06 88 VAL A CA 1
ATOM 694 C C . VAL A 1 88 ? -7.631 -2.691 -5.246 1.00 94.06 88 VAL A C 1
ATOM 696 O O . VAL A 1 88 ? -7.931 -3.530 -4.402 1.00 94.06 88 VAL A O 1
ATOM 699 N N . GLU A 1 89 ? -8.509 -1.796 -5.698 1.00 96.25 89 GLU A N 1
ATOM 700 C CA . GLU A 1 89 ? -9.887 -1.699 -5.224 1.00 96.25 89 GLU A CA 1
ATOM 701 C C . GLU A 1 89 ? -10.628 -3.031 -5.380 1.00 96.25 89 GLU A C 1
ATOM 703 O O . GLU A 1 89 ? -11.223 -3.530 -4.424 1.00 96.25 89 GLU A O 1
ATOM 708 N N . LYS A 1 90 ? -10.563 -3.642 -6.570 1.00 95.00 90 LYS A N 1
ATOM 709 C CA . LYS A 1 90 ? -11.195 -4.943 -6.833 1.00 95.00 90 LYS A CA 1
ATOM 710 C C . LYS A 1 90 ? -10.692 -6.016 -5.869 1.00 95.00 90 LYS A C 1
ATOM 712 O O . LYS A 1 90 ? -11.496 -6.777 -5.328 1.00 95.00 90 LYS A O 1
A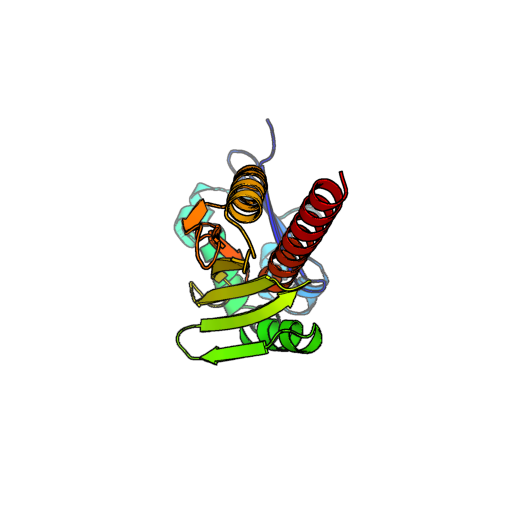TOM 717 N N . GLN A 1 91 ? -9.383 -6.051 -5.619 1.00 93.75 91 GLN A N 1
ATOM 718 C CA . GLN A 1 91 ? -8.789 -6.987 -4.668 1.00 93.75 91 GLN A CA 1
ATOM 719 C C . GLN A 1 91 ? -9.282 -6.734 -3.234 1.00 93.75 91 GLN A C 1
ATOM 721 O O . GLN A 1 91 ? -9.673 -7.679 -2.545 1.00 93.75 91 GLN A O 1
ATOM 726 N N . LEU A 1 92 ? -9.329 -5.476 -2.791 1.00 95.31 92 LEU A N 1
ATOM 727 C CA . LEU A 1 92 ? -9.833 -5.116 -1.464 1.00 95.31 92 LEU A CA 1
ATOM 728 C C . LEU A 1 92 ? -11.306 -5.499 -1.285 1.00 95.31 92 LEU A C 1
ATOM 730 O O . LEU A 1 92 ? -11.637 -6.162 -0.299 1.00 95.31 92 LEU A O 1
ATOM 734 N N . ARG A 1 93 ? -12.172 -5.187 -2.260 1.00 95.38 93 ARG A N 1
ATOM 735 C CA . ARG A 1 93 ? -13.588 -5.596 -2.245 1.00 95.38 93 ARG A CA 1
ATOM 736 C C . ARG A 1 93 ? -13.742 -7.108 -2.106 1.00 95.38 93 ARG A C 1
ATOM 738 O O . ARG A 1 93 ? -14.508 -7.570 -1.267 1.00 95.38 93 ARG A O 1
ATOM 745 N N . SER A 1 94 ? -12.965 -7.885 -2.867 1.00 94.38 94 SER A N 1
ATOM 746 C CA . SER A 1 94 ? -12.982 -9.355 -2.768 1.00 94.38 94 SER A CA 1
ATOM 747 C C . SER A 1 94 ? -12.520 -9.883 -1.403 1.00 94.38 94 SER A C 1
ATOM 749 O O . SER A 1 94 ? -12.914 -10.969 -0.994 1.00 94.38 94 SER A O 1
ATOM 751 N N . SER A 1 95 ? -11.737 -9.088 -0.667 1.00 92.31 95 SER A N 1
ATOM 752 C CA . SER A 1 95 ? -11.249 -9.397 0.683 1.00 92.31 95 SER A CA 1
ATOM 753 C C . SER A 1 95 ? -12.162 -8.842 1.794 1.00 92.31 95 SER A C 1
ATOM 755 O O . SER A 1 95 ? -11.772 -8.814 2.967 1.00 92.31 95 SER A O 1
ATOM 757 N N . GLY A 1 96 ? -13.364 -8.373 1.438 1.00 94.50 96 GLY A N 1
ATOM 758 C CA . GLY A 1 96 ? -14.380 -7.883 2.371 1.00 94.50 96 GLY A CA 1
ATOM 759 C C . GLY A 1 96 ? -14.188 -6.439 2.840 1.00 94.50 96 GLY A C 1
ATOM 760 O O . GLY A 1 96 ? -14.743 -6.067 3.871 1.00 94.50 96 GLY A O 1
ATOM 761 N N . TRP A 1 97 ? -13.394 -5.635 2.132 1.00 97.12 97 TRP A N 1
ATOM 762 C CA . TRP A 1 97 ? -13.307 -4.197 2.390 1.00 97.12 97 TRP A CA 1
ATOM 763 C C . TRP A 1 97 ? -14.452 -3.457 1.704 1.00 97.12 97 TRP A C 1
ATOM 765 O O . TRP A 1 97 ? -14.781 -3.725 0.547 1.00 97.12 97 TRP A O 1
ATOM 775 N N . LEU A 1 98 ? -15.009 -2.472 2.401 1.00 97.44 98 LEU A N 1
ATOM 776 C CA . LEU A 1 98 ? -15.818 -1.434 1.780 1.00 97.44 98 LEU A CA 1
ATOM 777 C C . LEU A 1 98 ? -14.865 -0.437 1.132 1.00 97.44 98 LEU A C 1
ATOM 779 O O . LEU A 1 98 ? -13.930 0.019 1.786 1.00 97.44 98 LEU A O 1
ATOM 783 N N . THR A 1 99 ? -15.074 -0.116 -0.141 1.00 97.25 99 THR A N 1
ATOM 784 C CA . THR A 1 99 ? -14.180 0.783 -0.876 1.00 97.25 99 THR A CA 1
ATOM 785 C C . THR A 1 99 ? -14.946 1.859 -1.624 1.00 97.25 99 THR A C 1
ATOM 787 O O . THR A 1 99 ? -16.041 1.614 -2.133 1.00 97.25 99 THR A O 1
ATOM 790 N N . ALA A 1 100 ? -14.325 3.027 -1.750 1.00 96.81 100 ALA A N 1
ATOM 791 C CA . ALA A 1 100 ? -14.746 4.092 -2.645 1.00 96.81 100 ALA A CA 1
ATOM 792 C C . ALA A 1 100 ? -13.532 4.556 -3.453 1.00 96.81 100 ALA A C 1
ATOM 794 O O . ALA A 1 100 ? -12.532 4.986 -2.883 1.00 96.81 100 ALA A O 1
ATOM 795 N N . LEU A 1 101 ? -13.608 4.440 -4.778 1.00 96.12 101 LEU A N 1
ATOM 796 C CA . LEU A 1 101 ? -12.588 4.935 -5.695 1.00 96.12 101 LEU A CA 1
ATOM 797 C C . LEU A 1 101 ? -13.109 6.187 -6.403 1.00 96.12 101 LEU A C 1
ATOM 799 O O . LEU A 1 101 ? -14.191 6.168 -6.991 1.00 96.12 101 LEU A O 1
ATOM 803 N N . SER A 1 102 ? -12.328 7.260 -6.355 1.00 94.19 102 SER A N 1
ATOM 804 C CA . SER A 1 102 ? -12.593 8.537 -7.015 1.00 94.19 102 SER A CA 1
ATOM 805 C C . SER A 1 102 ? -11.324 9.061 -7.696 1.00 94.19 102 SER A C 1
ATOM 807 O O . SER A 1 102 ? -10.271 8.420 -7.669 1.00 94.19 102 SER A O 1
ATOM 809 N N . GLU A 1 103 ? -11.411 10.244 -8.302 1.00 90.12 103 GLU A N 1
ATOM 810 C CA . GLU A 1 103 ? -10.239 10.944 -8.844 1.00 90.12 103 GLU A CA 1
ATOM 811 C C . GLU A 1 103 ? -9.235 11.344 -7.749 1.00 90.12 103 GLU A C 1
ATOM 813 O O . GLU A 1 103 ? -8.034 11.409 -8.005 1.00 90.12 103 GLU A O 1
ATOM 818 N N . GLU A 1 104 ? -9.704 11.554 -6.514 1.00 91.81 104 GLU A N 1
ATOM 819 C CA . GLU A 1 104 ? -8.851 11.897 -5.368 1.00 91.81 104 GLU A CA 1
ATOM 820 C C . GLU A 1 104 ? -8.091 10.685 -4.808 1.00 91.81 104 GLU A C 1
ATOM 822 O O . GLU A 1 104 ? -7.103 10.842 -4.081 1.00 91.81 104 GLU A O 1
ATOM 827 N N . GLY A 1 105 ? -8.529 9.471 -5.154 1.00 94.81 105 GLY A N 1
ATOM 828 C CA . GLY A 1 105 ? -7.883 8.228 -4.770 1.00 94.81 105 GLY A CA 1
ATOM 829 C C . GLY A 1 105 ? -8.844 7.145 -4.310 1.00 94.81 105 GLY A C 1
ATOM 830 O O . GLY A 1 105 ? -10.018 7.116 -4.667 1.00 94.81 105 GLY A O 1
ATOM 831 N N . LEU A 1 106 ? -8.303 6.215 -3.533 1.00 96.62 106 LEU A N 1
ATOM 832 C CA . LEU A 1 106 ? -9.013 5.070 -2.985 1.00 96.62 106 LEU A CA 1
ATOM 833 C C . LEU A 1 106 ? -9.185 5.240 -1.480 1.00 96.62 106 LEU A C 1
ATOM 835 O O . LEU A 1 106 ? -8.206 5.392 -0.750 1.00 96.62 106 LEU A O 1
ATOM 839 N N . GLU A 1 107 ? -10.420 5.136 -1.016 1.00 97.31 107 GLU A N 1
ATOM 840 C CA . GLU A 1 107 ? -10.762 4.988 0.392 1.00 97.31 107 GLU A CA 1
ATOM 841 C C . GLU A 1 107 ? -11.198 3.551 0.658 1.00 97.31 107 GLU A C 1
ATOM 843 O O . GLU A 1 107 ? -11.924 2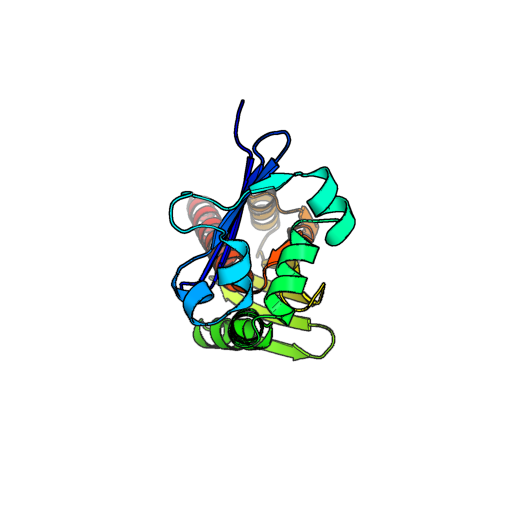.952 -0.139 1.00 97.31 107 GLU A O 1
ATOM 848 N N . ALA A 1 108 ? -10.745 2.986 1.772 1.00 97.25 108 ALA A N 1
ATOM 849 C CA . ALA A 1 108 ? -11.064 1.629 2.180 1.00 97.25 108 ALA A CA 1
ATOM 850 C C . ALA A 1 108 ? -11.388 1.583 3.677 1.00 97.25 108 ALA A C 1
ATOM 852 O O . ALA A 1 108 ? -10.666 2.151 4.493 1.00 97.25 108 ALA A O 1
ATOM 853 N N . LEU A 1 109 ? -12.460 0.880 4.037 1.00 96.94 109 LEU A N 1
ATOM 854 C CA . LEU A 1 109 ? -12.906 0.663 5.410 1.00 96.94 109 LEU A CA 1
ATOM 855 C C . LEU A 1 109 ? -13.193 -0.820 5.642 1.00 96.94 109 LEU A C 1
ATOM 857 O O . LEU A 1 109 ? -13.842 -1.480 4.827 1.00 96.94 109 LEU A O 1
ATOM 861 N N . LYS A 1 110 ? -12.777 -1.331 6.800 1.00 95.81 110 LYS A N 1
ATOM 862 C CA . LYS A 1 110 ? -13.171 -2.655 7.274 1.00 95.81 110 LYS A CA 1
ATOM 863 C C . LYS A 1 110 ? -13.300 -2.683 8.788 1.00 95.81 110 LYS A C 1
ATOM 865 O O . LYS A 1 110 ? -12.476 -2.118 9.502 1.00 95.81 110 LYS A O 1
ATOM 870 N N . ILE A 1 111 ? -14.329 -3.373 9.271 1.00 94.25 111 ILE A N 1
ATOM 871 C CA . ILE A 1 111 ? -14.495 -3.640 10.699 1.00 94.25 111 ILE A CA 1
ATOM 872 C C . ILE A 1 111 ? -13.787 -4.951 11.039 1.00 94.25 111 ILE A C 1
ATOM 874 O O . ILE A 1 111 ? -14.054 -5.986 10.429 1.00 94.25 111 ILE A O 1
ATOM 878 N N . VAL A 1 112 ? -12.880 -4.906 12.010 1.00 91.88 112 VAL A N 1
ATOM 879 C CA . VAL A 1 112 ? -12.077 -6.047 12.455 1.00 91.88 112 VAL A CA 1
ATOM 880 C C . VAL A 1 112 ? -12.163 -6.130 13.971 1.00 91.88 112 VAL A C 1
ATOM 882 O O . VAL A 1 112 ? -11.650 -5.255 14.657 1.00 91.88 112 VAL A O 1
ATOM 885 N N . GLU A 1 113 ? -12.814 -7.170 14.501 1.00 88.38 113 GLU A N 1
ATOM 886 C CA . GLU A 1 113 ? -12.924 -7.409 15.954 1.00 88.38 113 GLU A CA 1
ATOM 887 C C . GLU A 1 113 ? -13.443 -6.192 16.756 1.00 88.38 113 GLU A C 1
ATOM 889 O O . GLU A 1 113 ? -13.003 -5.926 17.875 1.00 88.38 113 GLU A O 1
ATOM 894 N N . GLY A 1 114 ? -14.364 -5.417 16.170 1.00 85.75 114 GLY A N 1
ATOM 895 C CA . GLY A 1 114 ? -14.923 -4.200 16.776 1.00 85.75 114 GLY A CA 1
ATOM 896 C C . GLY A 1 114 ? -14.094 -2.923 16.575 1.00 85.75 114 GLY A C 1
ATOM 897 O O . GLY A 1 114 ? -14.523 -1.855 17.004 1.00 85.75 114 GLY A O 1
ATOM 898 N N . PHE A 1 115 ? -12.947 -2.999 15.894 1.00 91.19 115 PHE A N 1
ATOM 899 C CA . PHE A 1 115 ? -12.188 -1.833 15.438 1.00 91.19 115 PHE A CA 1
ATOM 900 C C . PHE A 1 115 ? -12.589 -1.448 14.017 1.00 91.19 115 PHE A C 1
ATOM 902 O O . PHE A 1 115 ? -12.771 -2.322 13.170 1.00 91.19 115 PHE A O 1
ATOM 909 N N . ALA A 1 116 ? -12.660 -0.150 13.728 1.00 94.31 116 ALA A N 1
ATOM 910 C CA . ALA A 1 116 ? -12.751 0.337 12.356 1.00 94.31 116 ALA A CA 1
ATOM 911 C C . ALA A 1 116 ? -11.342 0.617 11.827 1.00 94.31 116 ALA A C 1
ATOM 913 O O . ALA A 1 116 ? -10.629 1.459 12.372 1.00 94.31 116 ALA A O 1
ATOM 914 N N . VAL A 1 117 ? -10.935 -0.105 10.785 1.00 95.12 117 VAL A N 1
ATOM 915 C CA . VAL A 1 117 ? -9.675 0.115 10.071 1.00 95.12 117 VAL A CA 1
ATOM 916 C C . VAL A 1 117 ? -9.992 0.869 8.790 1.00 95.12 117 VAL A C 1
ATOM 918 O O . VAL A 1 117 ? -10.678 0.352 7.909 1.00 95.12 117 VAL A O 1
ATOM 921 N N . GLU A 1 118 ? -9.497 2.093 8.704 1.00 95.69 118 GLU A N 1
ATOM 922 C CA . GLU A 1 118 ? -9.669 3.011 7.586 1.00 95.69 118 GLU A CA 1
ATOM 923 C C . GLU A 1 118 ? -8.326 3.224 6.893 1.00 95.69 118 GLU A C 1
ATOM 925 O O . GLU A 1 118 ? -7.290 3.373 7.541 1.00 95.69 118 GLU A O 1
ATOM 930 N N . ALA A 1 119 ? -8.336 3.270 5.569 1.00 95.00 119 ALA A N 1
ATOM 931 C CA . ALA A 1 119 ? -7.166 3.579 4.773 1.00 95.00 119 ALA A CA 1
ATOM 932 C C . ALA A 1 119 ? -7.520 4.480 3.601 1.00 95.00 119 ALA A C 1
ATOM 934 O O . ALA A 1 119 ? -8.575 4.340 2.982 1.00 95.00 119 ALA A O 1
ATOM 935 N N . ARG A 1 120 ? -6.600 5.387 3.280 1.00 95.88 120 ARG A N 1
ATOM 936 C CA . ARG A 1 120 ? -6.704 6.277 2.130 1.00 95.88 120 ARG A CA 1
ATOM 937 C C . ARG A 1 120 ? -5.423 6.185 1.317 1.00 95.88 120 ARG A C 1
ATOM 939 O O . ARG A 1 120 ? -4.332 6.367 1.852 1.00 95.88 120 ARG A O 1
ATOM 946 N N . ALA A 1 121 ? -5.560 5.921 0.026 1.00 96.19 121 ALA A N 1
ATOM 947 C CA . ALA A 1 121 ? -4.471 5.919 -0.936 1.00 96.19 121 ALA A CA 1
ATOM 948 C C . ALA A 1 121 ? -4.712 7.020 -1.971 1.00 96.19 121 ALA A C 1
ATOM 950 O O . ALA A 1 121 ? -5.619 6.919 -2.795 1.00 96.19 121 ALA A O 1
ATOM 951 N N . ARG A 1 122 ? -3.905 8.081 -1.908 1.00 95.81 122 ARG A N 1
ATOM 952 C CA . ARG A 1 122 ? -3.953 9.211 -2.839 1.00 95.81 122 ARG A CA 1
ATOM 953 C C . ARG A 1 122 ? -2.946 8.993 -3.964 1.00 95.81 122 ARG A C 1
ATOM 955 O O . ARG A 1 122 ? -1.785 8.720 -3.644 1.00 95.81 122 ARG A O 1
ATOM 962 N N . PRO A 1 123 ? -3.330 9.140 -5.242 1.00 93.94 123 PRO A N 1
ATOM 963 C CA . PRO A 1 123 ? -2.414 8.948 -6.355 1.00 93.94 123 PRO A CA 1
ATOM 964 C C . PRO A 1 123 ? -1.179 9.837 -6.203 1.00 93.94 123 PRO A C 1
ATOM 966 O O . PRO A 1 123 ? -1.283 11.045 -5.992 1.00 93.94 123 PRO A O 1
ATOM 969 N N . PHE A 1 124 ? -0.004 9.226 -6.291 1.00 91.69 124 PHE A N 1
ATOM 970 C CA . PHE A 1 124 ? 1.266 9.938 -6.415 1.00 91.69 124 PHE A CA 1
ATOM 971 C C . PHE A 1 124 ? 1.767 9.869 -7.858 1.00 91.69 124 PHE A C 1
ATOM 973 O O . PHE A 1 124 ? 2.291 10.847 -8.384 1.00 91.69 124 PHE A O 1
ATOM 980 N N . SER A 1 125 ? 1.546 8.725 -8.504 1.00 92.12 125 SER A N 1
ATOM 981 C CA . SER A 1 125 ? 1.831 8.482 -9.910 1.00 92.12 125 SER A CA 1
ATOM 982 C C . SER A 1 125 ? 0.890 7.403 -10.470 1.00 92.12 125 SER A C 1
ATOM 984 O O . SER A 1 125 ? -0.095 7.022 -9.834 1.00 92.12 125 SER A O 1
ATOM 986 N N . ALA A 1 126 ? 1.193 6.885 -11.664 1.00 88.75 126 ALA A N 1
ATOM 987 C CA . ALA A 1 126 ? 0.437 5.805 -12.292 1.00 88.75 126 ALA A CA 1
ATOM 988 C C . ALA A 1 126 ? 0.359 4.532 -11.432 1.00 88.75 126 ALA A C 1
ATOM 990 O O . ALA A 1 126 ? -0.660 3.836 -11.454 1.00 88.75 126 ALA A O 1
ATOM 991 N N . VAL A 1 127 ? 1.435 4.209 -10.710 1.00 92.12 127 VAL A N 1
ATOM 992 C CA . VAL A 1 127 ? 1.562 2.937 -9.982 1.00 92.12 127 VAL A CA 1
ATOM 993 C C . VAL A 1 127 ? 1.936 3.107 -8.510 1.00 92.12 127 VAL A C 1
ATOM 995 O O . VAL A 1 127 ? 1.960 2.125 -7.769 1.00 92.12 127 VAL A O 1
ATOM 998 N N . PHE A 1 128 ? 2.168 4.342 -8.068 1.00 93.06 128 PHE A N 1
ATOM 999 C CA . PHE A 1 128 ? 2.426 4.683 -6.676 1.00 93.06 128 PHE A CA 1
ATOM 1000 C C . PHE A 1 128 ? 1.326 5.569 -6.101 1.00 93.06 128 PHE A C 1
ATOM 1002 O O . PHE A 1 128 ? 0.774 6.442 -6.774 1.00 93.06 128 PHE A O 1
ATOM 1009 N N . SER A 1 129 ? 1.074 5.394 -4.809 1.00 94.69 129 SER A N 1
ATOM 1010 C CA . SER A 1 129 ? 0.176 6.237 -4.032 1.00 94.69 129 SER A CA 1
ATOM 1011 C C . SER A 1 129 ? 0.807 6.618 -2.708 1.00 94.69 129 SER A C 1
ATOM 1013 O O . SER A 1 129 ? 1.603 5.880 -2.133 1.00 94.69 129 SER A O 1
ATOM 1015 N N . LYS A 1 130 ? 0.406 7.770 -2.189 1.00 94.94 130 LYS A N 1
ATOM 1016 C CA . LYS A 1 130 ? 0.595 8.111 -0.786 1.00 94.94 130 LYS A CA 1
ATOM 1017 C C . LYS A 1 130 ? -0.500 7.440 0.022 1.00 94.94 130 LYS A C 1
ATOM 1019 O O . LYS A 1 130 ? -1.679 7.686 -0.222 1.00 94.94 130 LYS A O 1
ATOM 1024 N N . VAL A 1 131 ? -0.109 6.592 0.960 1.00 94.38 131 VAL A N 1
ATOM 1025 C CA . VAL A 1 131 ? -1.021 5.787 1.765 1.00 94.38 131 VAL A CA 1
ATOM 1026 C C . VAL A 1 131 ? -0.959 6.245 3.207 1.00 94.38 131 VAL A C 1
ATOM 1028 O O . VAL A 1 131 ? 0.122 6.364 3.787 1.00 94.38 131 VAL A O 1
ATOM 1031 N N . SER A 1 132 ? -2.130 6.471 3.784 1.00 93.75 132 SER A N 1
ATOM 1032 C CA . SER A 1 132 ? -2.330 6.664 5.212 1.00 93.75 132 SER A CA 1
ATOM 1033 C C . SER A 1 132 ? -3.374 5.679 5.724 1.00 93.75 132 SER A C 1
ATOM 1035 O O . SER A 1 132 ? -4.213 5.180 4.968 1.00 93.75 132 SER A O 1
ATOM 1037 N N . ALA A 1 133 ? -3.309 5.385 7.019 1.00 93.62 133 ALA A N 1
ATOM 1038 C CA . ALA A 1 133 ? -4.278 4.527 7.672 1.00 93.62 133 ALA A CA 1
ATOM 1039 C C . ALA A 1 133 ? -4.592 5.017 9.079 1.00 93.62 133 ALA A C 1
ATOM 1041 O O . ALA A 1 133 ? -3.737 5.584 9.761 1.00 93.62 133 ALA A O 1
ATOM 1042 N N . VAL A 1 134 ? -5.825 4.769 9.499 1.00 94.12 134 VAL A N 1
ATOM 1043 C CA . VAL A 1 134 ? -6.354 5.109 10.812 1.00 94.12 134 VAL A CA 1
ATOM 1044 C C . VAL A 1 134 ? -7.074 3.887 11.364 1.00 94.12 134 VAL A C 1
ATOM 1046 O O . VAL A 1 134 ? -7.859 3.246 10.672 1.00 94.12 134 VAL A O 1
ATOM 1049 N N . VAL A 1 135 ? -6.820 3.568 12.625 1.00 93.81 135 VAL A N 1
ATOM 1050 C CA . VAL A 1 135 ? -7.567 2.568 13.382 1.00 93.81 135 VAL A CA 1
ATOM 1051 C C . VAL A 1 135 ? -8.355 3.292 14.462 1.00 93.81 135 VAL A C 1
ATOM 1053 O O . VAL A 1 135 ? -7.785 4.027 15.270 1.00 93.81 135 VAL A O 1
ATOM 1056 N N . LYS A 1 136 ? -9.672 3.090 14.473 1.00 94.25 136 LYS A N 1
ATOM 1057 C CA . LYS A 1 136 ? -10.578 3.633 15.487 1.00 94.25 136 LYS A CA 1
ATOM 1058 C C . LYS A 1 136 ? -11.068 2.511 16.390 1.00 94.25 136 LYS A C 1
ATOM 1060 O O . LYS A 1 136 ? -11.587 1.499 15.914 1.00 94.25 136 LYS A O 1
ATOM 1065 N N . ALA A 1 137 ? -10.913 2.711 17.692 1.00 92.06 137 ALA A N 1
ATOM 1066 C CA . ALA A 1 137 ? -11.419 1.831 18.733 1.00 92.06 137 ALA A CA 1
ATOM 1067 C C . ALA A 1 137 ? -12.404 2.564 19.634 1.00 92.06 137 ALA A C 1
ATOM 1069 O O . ALA A 1 137 ? -12.201 3.735 19.946 1.00 92.06 137 ALA A O 1
ATOM 1070 N N . TYR A 1 138 ? -13.406 1.847 20.125 1.00 89.31 138 TYR A N 1
ATOM 1071 C CA . TYR A 1 138 ? -14.444 2.392 20.996 1.00 89.31 138 TYR A CA 1
ATOM 1072 C C . TYR A 1 138 ? -14.335 1.737 22.379 1.00 89.31 138 TYR A C 1
ATOM 1074 O O . TYR A 1 138 ? -15.028 0.751 22.635 1.00 89.31 138 TYR A O 1
ATOM 1082 N N . PRO A 1 139 ? -13.414 2.206 23.243 1.00 87.75 139 PRO A N 1
ATOM 1083 C CA . PRO A 1 139 ? -13.255 1.646 24.580 1.00 87.75 139 PRO A CA 1
ATOM 1084 C C . PRO A 1 139 ? -14.474 1.961 25.454 1.00 87.75 139 PRO A C 1
ATOM 1086 O O . PRO A 1 139 ? -15.065 3.037 25.357 1.00 87.75 139 PRO A O 1
ATOM 1089 N N . ALA A 1 140 ? -14.818 1.050 26.363 1.00 85.56 140 ALA A N 1
ATOM 1090 C CA . ALA A 1 140 ? -15.907 1.271 27.315 1.00 85.56 140 ALA A CA 1
ATOM 1091 C C . ALA A 1 140 ? -15.474 2.118 28.526 1.00 85.56 140 ALA A C 1
ATOM 1093 O O . ALA A 1 140 ? -16.319 2.689 29.217 1.00 85.56 140 ALA A O 1
ATOM 1094 N N . ARG A 1 141 ? -14.167 2.156 28.826 1.00 86.25 141 ARG A N 1
ATOM 1095 C CA . ARG A 1 141 ? -13.588 2.810 30.013 1.00 86.25 141 ARG A CA 1
ATOM 1096 C C . ARG A 1 141 ? -12.216 3.417 29.708 1.00 86.25 141 ARG A C 1
ATOM 1098 O O . ARG A 1 141 ? -11.561 3.037 28.737 1.00 86.25 141 ARG A O 1
ATOM 1105 N N . LEU A 1 142 ? -11.763 4.343 30.555 1.00 88.31 142 LEU A N 1
ATOM 1106 C CA . LEU A 1 142 ? -10.476 5.027 30.384 1.00 88.31 142 LEU A CA 1
ATOM 1107 C C . LEU A 1 142 ? -9.284 4.061 30.479 1.00 88.31 142 LEU A C 1
ATOM 1109 O O . LEU A 1 142 ? -8.313 4.217 29.745 1.00 88.31 142 LEU A O 1
ATOM 1113 N N . GLU A 1 143 ? -9.355 3.048 31.339 1.00 87.38 143 GLU A N 1
ATOM 1114 C CA . GLU A 1 143 ? -8.289 2.059 31.524 1.00 87.38 143 GLU A CA 1
ATOM 1115 C C . GLU A 1 143 ? -8.055 1.253 30.239 1.00 87.38 143 GLU A C 1
ATOM 1117 O O . GLU A 1 143 ? -6.913 1.072 29.814 1.00 87.38 143 GLU A O 1
ATOM 1122 N N . GLU A 1 144 ? -9.139 0.848 29.566 1.00 85.69 144 GLU A N 1
ATOM 1123 C CA . GLU A 1 144 ? -9.077 0.199 28.252 1.00 85.69 144 GLU A CA 1
ATOM 1124 C C . GLU A 1 144 ? -8.469 1.150 27.210 1.00 85.69 144 GLU A C 1
ATOM 1126 O O . GLU A 1 144 ? -7.592 0.749 26.449 1.00 85.69 144 GLU A O 1
ATOM 1131 N N . ALA A 1 145 ? -8.854 2.431 27.213 1.00 90.19 145 ALA A N 1
ATOM 1132 C CA . ALA A 1 145 ? -8.294 3.428 26.300 1.00 90.19 145 ALA A CA 1
ATOM 1133 C C . ALA A 1 145 ? -6.774 3.620 26.479 1.00 90.19 145 ALA A C 1
ATOM 1135 O O . ALA A 1 145 ? -6.030 3.693 25.498 1.00 90.19 145 ALA A O 1
ATOM 1136 N N . LEU A 1 146 ? -6.293 3.675 27.726 1.00 90.50 146 LEU A N 1
ATOM 1137 C CA . LEU A 1 146 ? -4.867 3.802 28.049 1.00 90.50 146 LEU A CA 1
ATOM 1138 C C . LEU A 1 146 ? -4.075 2.548 27.667 1.00 90.50 146 LEU A C 1
ATOM 1140 O O . LEU A 1 146 ? -2.953 2.659 27.168 1.00 90.50 146 LEU A O 1
ATOM 1144 N N . LEU A 1 147 ? -4.668 1.367 27.844 1.00 88.06 147 LEU A N 1
ATOM 1145 C CA . LEU A 1 147 ? -4.077 0.115 27.389 1.00 88.06 147 LEU A CA 1
ATOM 1146 C C . LEU A 1 147 ? -3.934 0.095 25.863 1.00 88.06 147 LEU A C 1
ATOM 1148 O O . LEU A 1 147 ? -2.843 -0.151 25.346 1.00 88.06 147 LEU A O 1
ATOM 1152 N N . LEU A 1 148 ? -5.014 0.407 25.143 1.00 89.25 148 LEU A N 1
ATOM 1153 C CA . LEU A 1 148 ? -5.013 0.488 23.682 1.00 89.25 148 LEU A CA 1
ATOM 1154 C C . LEU A 1 148 ? -3.966 1.487 23.186 1.00 89.25 148 LEU A C 1
ATOM 1156 O O . LEU A 1 148 ? -3.230 1.174 22.252 1.00 89.25 148 LEU A O 1
ATOM 1160 N N . LYS A 1 149 ? -3.836 2.646 23.847 1.00 91.19 149 LYS A N 1
ATOM 1161 C CA . LYS A 1 149 ? -2.784 3.625 23.551 1.00 91.19 149 LYS A CA 1
ATOM 1162 C C . LYS A 1 149 ? -1.395 2.996 23.613 1.00 91.19 149 LYS A C 1
ATOM 1164 O O . LYS A 1 149 ? -0.630 3.126 22.662 1.00 91.19 149 LYS A O 1
ATOM 1169 N N . GLY A 1 150 ? -1.079 2.316 24.717 1.00 89.62 150 GLY A N 1
ATOM 1170 C CA . GLY A 1 150 ? 0.220 1.673 24.909 1.00 89.62 150 GLY A CA 1
ATOM 1171 C C . GLY A 1 150 ? 0.524 0.646 23.819 1.00 89.62 150 GLY A C 1
ATOM 1172 O O . GLY A 1 150 ? 1.619 0.649 23.257 1.00 89.62 150 GLY A O 1
ATOM 1173 N N . ILE A 1 151 ? -0.465 -0.179 23.462 1.00 87.75 151 ILE A N 1
ATOM 1174 C CA . ILE A 1 151 ? -0.306 -1.192 22.414 1.00 87.75 151 ILE A CA 1
ATOM 1175 C C . ILE A 1 151 ? -0.107 -0.526 21.045 1.00 87.75 151 ILE A C 1
ATOM 1177 O O . ILE A 1 151 ? 0.867 -0.841 20.365 1.00 87.75 151 ILE A O 1
ATOM 1181 N N . PHE A 1 152 ? -0.965 0.421 20.651 1.00 90.25 152 PHE A N 1
ATOM 1182 C CA . PHE A 1 152 ? -0.839 1.119 19.367 1.00 90.25 152 PHE A CA 1
ATOM 1183 C C . PHE A 1 152 ? 0.506 1.838 19.231 1.00 90.25 152 PHE A C 1
ATOM 1185 O O . PHE A 1 152 ? 1.167 1.702 18.203 1.00 90.25 152 PHE A O 1
ATOM 1192 N N . SER A 1 153 ? 0.964 2.532 20.275 1.00 90.25 153 SER A N 1
ATOM 1193 C CA . SER A 1 153 ? 2.283 3.172 20.264 1.00 90.25 153 SER A CA 1
ATOM 1194 C C . SER A 1 153 ? 3.426 2.160 20.148 1.00 90.25 153 SER A C 1
ATOM 1196 O O . SER A 1 153 ? 4.389 2.424 19.432 1.00 90.25 153 SER A O 1
ATOM 1198 N N . SER A 1 154 ? 3.316 0.982 20.777 1.00 88.12 154 SER A N 1
ATOM 1199 C CA . SER A 1 154 ? 4.319 -0.088 20.632 1.00 88.12 154 SER A CA 1
ATOM 1200 C C . SER A 1 154 ? 4.372 -0.688 19.221 1.00 88.12 154 SER A C 1
ATOM 1202 O O . SER A 1 154 ? 5.423 -1.151 18.790 1.00 88.12 154 SER A O 1
ATOM 1204 N N . GLU A 1 155 ? 3.262 -0.627 18.482 1.00 85.25 155 GLU A N 1
ATOM 1205 C CA . GLU A 1 155 ? 3.159 -1.055 17.081 1.00 85.25 155 GLU A CA 1
ATOM 1206 C C . GLU A 1 155 ? 3.467 0.104 16.101 1.00 85.25 155 GLU A C 1
ATOM 1208 O O . GLU A 1 155 ? 3.275 -0.033 14.895 1.00 85.25 155 GLU A O 1
ATOM 1213 N N . GLY A 1 156 ? 3.954 1.252 16.599 1.00 87.62 156 GLY A N 1
ATOM 1214 C CA . GLY A 1 156 ? 4.419 2.377 15.779 1.00 87.62 156 GLY A CA 1
ATOM 1215 C C . GLY A 1 156 ? 3.338 3.370 15.336 1.00 87.62 156 GLY A C 1
ATOM 1216 O O . GLY A 1 156 ? 3.596 4.195 14.458 1.00 87.62 156 GLY A O 1
ATOM 1217 N N . PHE A 1 157 ? 2.143 3.320 15.927 1.00 90.75 157 PHE A N 1
ATOM 1218 C CA . PHE A 1 157 ? 1.068 4.270 15.638 1.00 90.75 157 PHE A CA 1
ATOM 1219 C C . PHE A 1 157 ? 1.170 5.526 16.501 1.00 90.75 157 PHE A C 1
ATOM 1221 O O . PHE A 1 157 ? 1.540 5.488 17.679 1.00 90.75 157 PHE A O 1
ATOM 1228 N N . THR A 1 158 ? 0.743 6.646 15.922 1.00 93.50 158 THR A N 1
ATOM 1229 C CA . THR A 1 158 ? 0.506 7.887 16.662 1.00 93.50 158 THR A CA 1
ATOM 1230 C C . THR A 1 158 ? -0.922 7.865 17.184 1.00 93.50 158 THR A C 1
ATOM 1232 O O . THR A 1 158 ? -1.859 7.697 16.412 1.00 93.50 158 THR A O 1
ATOM 1235 N N . VAL A 1 159 ? -1.103 8.015 18.494 1.00 93.62 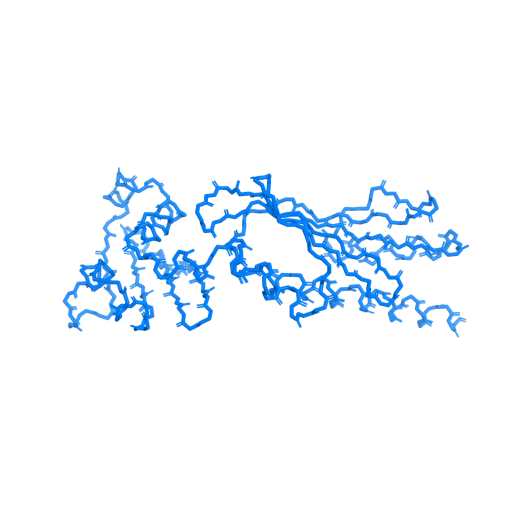159 VAL A N 1
ATOM 1236 C CA . VAL A 1 159 ? -2.439 8.057 19.101 1.00 93.62 159 VAL A CA 1
ATOM 1237 C C . VAL A 1 159 ? -2.872 9.510 19.238 1.00 93.62 159 VAL A C 1
ATOM 1239 O O . VAL A 1 159 ? -2.292 10.262 20.018 1.00 93.62 159 VAL A O 1
ATOM 1242 N N . GLU A 1 160 ? -3.879 9.893 18.462 1.00 93.44 160 GLU A N 1
ATOM 1243 C CA . GLU A 1 160 ? -4.375 11.268 18.332 1.00 93.44 160 GLU A CA 1
ATOM 1244 C C . GLU A 1 160 ? -5.475 11.583 19.349 1.00 93.44 160 GLU A C 1
ATOM 1246 O O . GLU A 1 160 ? -5.607 12.715 19.807 1.00 93.44 160 GLU A O 1
ATOM 1251 N N . SER A 1 161 ? -6.258 10.571 19.722 1.00 91.62 161 SER A N 1
ATOM 1252 C CA . SER A 1 161 ? -7.349 10.684 20.688 1.00 91.62 161 SER A CA 1
ATOM 1253 C C . SER A 1 161 ? -7.446 9.424 21.543 1.00 91.62 161 SER A C 1
ATOM 1255 O O . SER A 1 161 ? -6.997 8.357 21.122 1.00 91.62 161 SER A O 1
ATOM 1257 N N . LEU A 1 162 ? -8.028 9.554 22.739 1.00 88.12 162 LEU A N 1
ATOM 1258 C CA . LEU A 1 162 ? -8.235 8.455 23.690 1.00 88.12 162 LEU A CA 1
ATOM 1259 C C . LEU A 1 162 ? -9.704 8.192 24.012 1.00 88.12 162 LEU A C 1
ATOM 1261 O O . LEU A 1 162 ? -10.102 7.036 24.101 1.00 88.12 162 LEU A O 1
ATOM 1265 N N . LEU A 1 163 ? -10.504 9.241 24.208 1.00 85.62 163 LEU A N 1
ATOM 1266 C CA . LEU A 1 163 ? -11.918 9.125 24.556 1.00 85.62 163 LEU A CA 1
ATOM 1267 C C . LEU A 1 163 ? -12.755 10.138 23.763 1.00 85.62 163 LEU A C 1
ATOM 1269 O O . LEU A 1 163 ? -12.273 11.237 23.490 1.00 85.62 163 LEU A O 1
ATOM 1273 N N . PRO A 1 164 ? -14.005 9.793 23.400 1.00 87.00 164 PRO A N 1
ATOM 1274 C CA . PRO A 1 164 ? -14.649 8.482 23.584 1.00 87.00 164 PRO A CA 1
ATOM 1275 C C . PRO A 1 164 ? -14.161 7.417 22.582 1.00 87.00 164 PRO A C 1
ATOM 1277 O O . PRO A 1 164 ? -14.595 6.272 22.635 1.00 87.00 164 PRO A O 1
ATOM 1280 N N . VAL A 1 165 ? -13.265 7.795 21.667 1.00 92.62 165 VAL A N 1
ATOM 1281 C CA . VAL A 1 165 ? -12.693 6.929 20.631 1.00 92.62 165 VAL A CA 1
ATOM 1282 C C . VAL A 1 165 ? -11.176 7.020 20.712 1.00 92.62 165 VAL A C 1
ATOM 1284 O O . VAL A 1 165 ? -10.628 8.125 20.692 1.00 92.62 165 VAL A O 1
ATOM 1287 N N . VAL A 1 166 ? -10.497 5.874 20.751 1.00 92.69 166 VAL A N 1
ATOM 1288 C CA . VAL A 1 166 ? -9.051 5.833 20.520 1.00 92.69 166 VAL A CA 1
ATOM 1289 C C . VAL A 1 166 ? -8.828 5.897 19.020 1.00 92.69 166 VAL A C 1
ATOM 1291 O O . VAL A 1 166 ? -9.267 5.005 18.292 1.00 92.69 166 VAL A O 1
ATOM 1294 N N . VAL A 1 167 ? -8.158 6.949 18.561 1.00 94.69 167 VAL A N 1
ATOM 1295 C CA . VAL A 1 167 ? -7.803 7.135 17.151 1.00 94.69 167 VAL A CA 1
ATOM 1296 C C . VAL A 1 167 ? -6.297 6.977 17.032 1.00 94.69 167 VAL A C 1
ATOM 1298 O O . VAL A 1 167 ? -5.546 7.773 17.594 1.00 94.69 167 VAL A O 1
ATOM 1301 N N . ALA A 1 168 ? -5.865 5.930 16.337 1.00 93.56 168 ALA A N 1
ATOM 1302 C CA . ALA A 1 168 ? -4.463 5.620 16.109 1.00 93.56 168 ALA A CA 1
ATOM 1303 C C . ALA A 1 168 ? -4.155 5.708 14.613 1.00 93.56 168 ALA A C 1
ATOM 1305 O O . ALA A 1 168 ? -4.725 4.964 13.817 1.00 93.56 168 ALA A O 1
ATOM 1306 N N . SER A 1 169 ? -3.259 6.605 14.221 1.00 93.94 169 SER A N 1
ATOM 1307 C CA . SER A 1 169 ? -2.883 6.828 12.828 1.00 93.94 169 SER A CA 1
ATOM 1308 C C . SER A 1 169 ? -1.478 6.313 12.531 1.00 93.94 169 SER A C 1
ATOM 1310 O O . SER A 1 169 ? -0.570 6.343 13.370 1.00 93.94 169 SER A O 1
ATOM 1312 N N . LEU A 1 170 ? -1.300 5.818 11.308 1.00 89.75 170 LEU A N 1
ATOM 1313 C CA . LEU A 1 170 ? 0.010 5.537 10.744 1.00 89.75 170 LEU A CA 1
ATOM 1314 C C . LEU A 1 170 ? 0.426 6.700 9.840 1.00 89.75 170 LEU A C 1
ATOM 1316 O O . LEU A 1 170 ? -0.380 7.224 9.066 1.00 89.75 170 LEU A O 1
ATOM 1320 N N . ARG A 1 171 ? 1.704 7.081 9.919 1.00 81.50 171 ARG A N 1
ATOM 1321 C CA . ARG A 1 171 ? 2.277 8.146 9.092 1.00 81.50 171 ARG A CA 1
ATOM 1322 C C . ARG A 1 171 ? 2.101 7.840 7.601 1.00 81.50 171 ARG A C 1
ATOM 1324 O O . ARG A 1 171 ? 2.268 6.702 7.168 1.00 81.50 171 ARG A O 1
ATOM 1331 N N . GLU A 1 172 ? 1.833 8.890 6.826 1.00 86.88 172 GLU A N 1
ATOM 1332 C CA . GLU A 1 172 ? 1.787 8.811 5.367 1.00 86.88 172 GLU A CA 1
ATOM 1333 C C . GLU A 1 172 ? 3.113 8.285 4.798 1.00 86.88 172 GLU A C 1
ATOM 1335 O O . GLU A 1 172 ? 4.192 8.784 5.130 1.00 86.88 172 GLU A O 1
ATOM 1340 N N . SER A 1 173 ? 3.015 7.297 3.912 1.00 86.25 173 SER A N 1
ATOM 1341 C CA . SER A 1 173 ? 4.151 6.739 3.180 1.00 86.25 173 SER A CA 1
ATOM 1342 C C . SER A 1 173 ? 3.816 6.587 1.702 1.00 86.25 173 SER A C 1
ATOM 1344 O O . SER A 1 173 ? 2.655 6.422 1.332 1.00 86.25 173 SER A O 1
ATOM 1346 N N . VAL A 1 174 ? 4.827 6.669 0.838 1.00 89.94 174 VAL A N 1
ATOM 1347 C CA . VAL A 1 174 ? 4.658 6.310 -0.572 1.00 89.94 174 VAL A CA 1
ATOM 1348 C C . VAL A 1 174 ? 4.707 4.792 -0.665 1.00 89.94 174 VAL A C 1
ATOM 1350 O O . VAL A 1 174 ? 5.682 4.172 -0.244 1.00 89.94 174 VAL A O 1
ATOM 1353 N N . ALA A 1 175 ? 3.653 4.201 -1.211 1.00 89.69 175 ALA A N 1
ATOM 1354 C CA . ALA A 1 175 ? 3.547 2.776 -1.441 1.00 89.69 175 ALA A CA 1
ATOM 1355 C C . ALA A 1 175 ? 3.283 2.507 -2.919 1.00 89.69 175 ALA A C 1
ATOM 1357 O O . ALA A 1 175 ? 2.553 3.229 -3.600 1.00 89.69 175 ALA A O 1
ATOM 1358 N N . PHE A 1 176 ? 3.866 1.420 -3.403 1.00 91.00 176 PHE A N 1
ATOM 1359 C CA . PHE A 1 176 ? 3.471 0.831 -4.668 1.00 91.00 176 PHE A CA 1
AT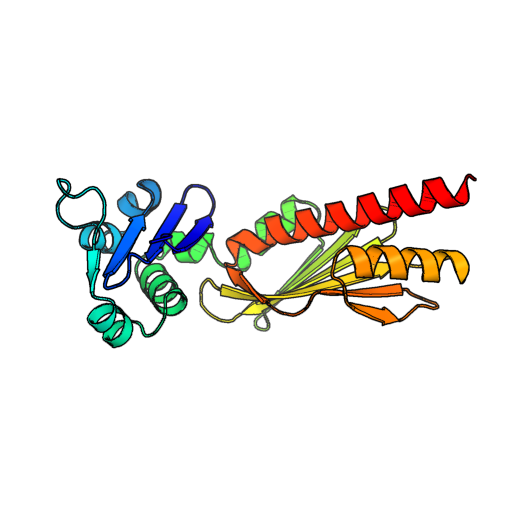OM 1360 C C . PHE A 1 176 ? 2.035 0.318 -4.536 1.00 91.00 176 PHE A C 1
ATOM 1362 O O . PHE A 1 176 ? 1.733 -0.418 -3.601 1.00 91.00 176 PHE A O 1
ATOM 1369 N N . ASN A 1 177 ? 1.137 0.693 -5.444 1.00 92.75 177 ASN A N 1
ATOM 1370 C CA . ASN A 1 177 ? -0.300 0.430 -5.307 1.00 92.75 177 ASN A CA 1
ATOM 1371 C C . ASN A 1 177 ? -0.603 -1.045 -4.988 1.00 92.75 177 ASN A C 1
ATOM 1373 O O . ASN A 1 177 ? -1.405 -1.351 -4.110 1.00 92.75 177 ASN A O 1
ATOM 1377 N N . CYS A 1 178 ? 0.098 -1.975 -5.635 1.00 88.31 178 CYS A N 1
ATOM 1378 C CA . CYS A 1 178 ? -0.101 -3.417 -5.462 1.00 88.31 178 CYS A CA 1
ATOM 1379 C C . CYS A 1 178 ? 0.216 -3.934 -4.061 1.00 88.31 178 CYS A C 1
ATOM 1381 O O . CYS A 1 178 ? -0.242 -5.017 -3.703 1.00 88.31 178 CYS A O 1
ATOM 1383 N N . SER A 1 179 ? 1.025 -3.211 -3.284 1.00 90.06 179 SER A N 1
ATOM 1384 C CA . SER A 1 179 ? 1.350 -3.604 -1.916 1.00 90.06 179 SER A CA 1
ATOM 1385 C C . SER A 1 179 ? 0.293 -3.147 -0.914 1.00 90.06 179 SER A C 1
ATOM 1387 O O . SER A 1 179 ? 0.270 -3.670 0.200 1.00 90.06 179 SER A O 1
ATOM 1389 N N . ILE A 1 180 ? -0.619 -2.244 -1.305 1.00 92.12 180 ILE A N 1
ATOM 1390 C CA . ILE A 1 180 ? -1.676 -1.714 -0.433 1.00 92.12 180 ILE A CA 1
ATOM 1391 C C . ILE A 1 180 ? -2.493 -2.844 0.211 1.00 92.12 180 ILE A C 1
ATOM 1393 O O . ILE A 1 180 ? -2.619 -2.829 1.433 1.00 92.12 180 ILE A O 1
ATOM 1397 N N . PRO A 1 181 ? -2.991 -3.869 -0.512 1.00 91.75 181 PRO A N 1
ATOM 1398 C CA . PRO A 1 181 ? -3.738 -4.955 0.122 1.00 91.75 181 PRO A CA 1
ATOM 1399 C C . PRO A 1 181 ? -2.933 -5.714 1.182 1.00 91.75 181 PRO A C 1
ATOM 1401 O O . PRO A 1 181 ? -3.464 -6.031 2.244 1.00 91.75 181 PRO A O 1
ATOM 1404 N N . GLY A 1 182 ? -1.646 -5.969 0.928 1.00 89.69 182 GLY A N 1
ATOM 1405 C CA . GLY A 1 182 ? -0.761 -6.623 1.895 1.00 89.69 182 GLY A CA 1
ATOM 1406 C C . GLY A 1 182 ? -0.507 -5.754 3.127 1.00 89.69 182 GLY A C 1
ATOM 1407 O O . GLY A 1 182 ? -0.574 -6.238 4.255 1.00 89.69 182 GLY A O 1
ATOM 1408 N N . PHE A 1 183 ? -0.290 -4.455 2.917 1.00 89.25 183 PHE A N 1
ATOM 1409 C CA . PHE A 1 183 ? -0.174 -3.470 3.988 1.00 89.25 183 PHE A CA 1
ATOM 1410 C C . PHE A 1 183 ? -1.439 -3.436 4.862 1.00 89.25 183 PHE A C 1
ATOM 1412 O O . PHE A 1 183 ? -1.345 -3.550 6.085 1.00 89.25 183 PHE A O 1
ATOM 1419 N N . LEU A 1 184 ? -2.626 -3.374 4.249 1.00 91.19 184 LEU A N 1
ATOM 1420 C CA . LEU A 1 184 ? -3.899 -3.367 4.972 1.00 91.19 184 LEU A CA 1
ATOM 1421 C C . LEU A 1 184 ? -4.162 -4.677 5.719 1.00 91.19 184 LEU A C 1
ATOM 1423 O O . LEU A 1 184 ? -4.604 -4.633 6.863 1.00 91.19 184 LEU A O 1
ATOM 1427 N N . ALA A 1 185 ? -3.819 -5.833 5.146 1.00 90.44 185 ALA A N 1
ATOM 1428 C CA . ALA A 1 185 ? -3.888 -7.111 5.857 1.00 90.44 185 ALA A CA 1
ATOM 1429 C C . ALA A 1 185 ? -2.989 -7.127 7.110 1.00 90.44 185 ALA A C 1
ATOM 1431 O O . ALA A 1 185 ? -3.373 -7.672 8.148 1.00 90.44 185 ALA A O 1
ATOM 1432 N N . GLY A 1 186 ? -1.822 -6.478 7.042 1.00 88.06 186 GLY A N 1
ATOM 1433 C CA . GLY A 1 186 ? -0.956 -6.243 8.197 1.00 88.06 186 GLY A CA 1
ATOM 1434 C C . GLY A 1 186 ? -1.652 -5.437 9.297 1.00 88.06 186 GLY A C 1
ATOM 1435 O O . GLY A 1 186 ? -1.613 -5.841 10.462 1.00 88.06 186 GLY A O 1
ATOM 1436 N N . LEU A 1 187 ? -2.352 -4.356 8.931 1.00 87.44 187 LEU A N 1
ATOM 1437 C CA . LEU A 1 187 ? -3.140 -3.542 9.866 1.00 87.44 187 LEU A CA 1
ATOM 1438 C C . LEU A 1 187 ? -4.302 -4.323 10.487 1.00 87.44 187 LEU A C 1
ATOM 1440 O O . LEU A 1 187 ? -4.527 -4.215 11.691 1.00 87.44 187 LEU A O 1
ATOM 1444 N N . GLU A 1 188 ? -5.005 -5.156 9.710 1.00 90.69 188 GLU A N 1
ATOM 1445 C CA . GLU A 1 188 ? -6.016 -6.065 10.267 1.00 90.69 188 GLU A CA 1
ATOM 1446 C C . GLU A 1 188 ? -5.390 -6.990 11.322 1.00 90.69 188 GLU A C 1
ATOM 1448 O O . GLU A 1 188 ? -5.964 -7.210 12.387 1.00 90.69 188 GLU A O 1
ATOM 1453 N N . GLY A 1 189 ? -4.195 -7.521 11.044 1.00 88.69 189 GLY A N 1
ATOM 1454 C CA . GLY A 1 189 ? -3.440 -8.345 11.984 1.00 88.69 189 GLY A CA 1
ATOM 1455 C C . GLY A 1 189 ? -3.090 -7.603 13.274 1.00 88.69 189 GLY A C 1
ATOM 1456 O O . GLY A 1 189 ? -3.243 -8.170 14.356 1.00 88.69 189 GLY A O 1
ATOM 1457 N N . VAL A 1 190 ? -2.664 -6.338 13.174 1.00 83.69 190 VAL A N 1
ATOM 1458 C CA . VAL A 1 190 ? -2.435 -5.469 14.340 1.00 83.69 190 VAL A CA 1
ATOM 1459 C C . VAL A 1 190 ? -3.731 -5.305 15.131 1.00 83.69 190 VAL A C 1
ATOM 1461 O O . VAL A 1 190 ? -3.742 -5.604 16.321 1.00 83.69 190 VAL A O 1
ATOM 1464 N N . ALA A 1 191 ? -4.836 -4.920 14.485 1.00 87.12 191 ALA A N 1
ATOM 1465 C CA . ALA A 1 191 ? -6.127 -4.728 15.147 1.00 87.12 191 ALA A CA 1
ATOM 1466 C C . ALA A 1 191 ? -6.593 -5.995 15.893 1.00 87.12 191 ALA A C 1
ATOM 1468 O O . ALA A 1 191 ? -6.991 -5.920 17.057 1.00 87.12 191 ALA A O 1
ATOM 1469 N N . ARG A 1 192 ? -6.453 -7.181 15.280 1.00 89.12 192 ARG A N 1
ATOM 1470 C CA . ARG A 1 192 ? -6.759 -8.466 15.938 1.00 89.12 192 ARG A CA 1
ATOM 1471 C C . ARG A 1 192 ? -5.879 -8.714 17.166 1.00 89.12 192 ARG A C 1
ATOM 1473 O O . ARG A 1 192 ? -6.403 -9.051 18.226 1.00 89.12 192 ARG A O 1
ATOM 1480 N N . ARG A 1 193 ? -4.557 -8.521 17.057 1.00 85.44 193 ARG A N 1
ATOM 1481 C CA . ARG A 1 193 ? -3.625 -8.696 18.191 1.00 85.44 193 ARG A CA 1
ATOM 1482 C C . ARG A 1 193 ? -3.919 -7.717 19.324 1.00 85.44 193 ARG A C 1
ATOM 1484 O O . ARG A 1 193 ? -3.887 -8.109 20.490 1.00 85.44 193 ARG A O 1
ATOM 1491 N N . VAL A 1 194 ? -4.223 -6.465 18.982 1.00 80.88 194 VAL A N 1
ATOM 1492 C CA . VAL A 1 194 ? -4.623 -5.429 19.938 1.00 80.88 194 VAL A CA 1
ATOM 1493 C C . VAL A 1 194 ? -5.889 -5.869 20.675 1.00 80.88 194 VAL A C 1
ATOM 1495 O O . VAL A 1 194 ? -5.900 -5.811 21.905 1.00 80.88 194 VAL A O 1
ATOM 1498 N N . ARG A 1 195 ? -6.910 -6.399 19.972 1.00 83.06 195 ARG A N 1
ATOM 1499 C CA . ARG A 1 195 ? -8.119 -6.928 20.635 1.00 83.06 195 ARG A CA 1
ATOM 1500 C C . ARG A 1 195 ? -7.779 -8.037 21.613 1.00 83.06 195 ARG A C 1
ATOM 1502 O O . ARG A 1 195 ? -8.180 -7.977 22.768 1.00 83.06 195 ARG A O 1
ATOM 1509 N N . GLN A 1 196 ? -7.046 -9.042 21.140 1.00 84.50 196 GLN A N 1
ATOM 1510 C CA . GLN A 1 196 ? -6.737 -10.238 21.918 1.00 84.50 196 GLN A CA 1
ATOM 1511 C C . GLN A 1 196 ? -5.988 -9.884 23.204 1.00 84.50 196 GLN A C 1
ATOM 1513 O O . GLN A 1 196 ? -6.352 -10.357 24.278 1.00 84.50 196 GLN A O 1
ATOM 1518 N N . ARG A 1 197 ? -4.988 -8.998 23.117 1.00 80.75 197 ARG A N 1
ATOM 1519 C CA . ARG A 1 197 ? -4.256 -8.512 24.294 1.00 80.75 197 ARG A CA 1
ATOM 1520 C C . ARG A 1 197 ? -5.153 -7.733 25.255 1.00 80.75 197 ARG A C 1
ATOM 1522 O O . ARG A 1 197 ? -5.050 -7.942 26.459 1.00 80.75 197 ARG A O 1
ATOM 1529 N N . ALA A 1 198 ? -6.047 -6.886 24.742 1.00 76.88 198 ALA A N 1
ATOM 1530 C CA . ALA A 1 198 ? -6.996 -6.152 25.576 1.00 76.88 198 ALA A CA 1
ATOM 1531 C C . ALA A 1 198 ? -7.974 -7.086 26.313 1.00 76.88 198 ALA A C 1
ATOM 1533 O O . ALA A 1 198 ? -8.209 -6.909 27.504 1.00 76.88 198 ALA A O 1
ATOM 1534 N N . SER A 1 199 ? -8.491 -8.120 25.643 1.00 78.56 199 SER A N 1
ATOM 1535 C CA . SER A 1 199 ? -9.406 -9.096 26.251 1.00 78.56 199 SER A CA 1
ATOM 1536 C C . SER A 1 199 ? -8.738 -9.966 27.319 1.00 78.56 199 SER A C 1
ATOM 1538 O O . SER A 1 199 ? -9.356 -10.246 28.346 1.00 78.56 199 SER A O 1
ATOM 1540 N N . LEU A 1 200 ? -7.480 -10.369 27.110 1.00 76.44 200 LEU A N 1
ATOM 1541 C CA . LEU A 1 200 ? -6.716 -11.137 28.100 1.00 76.44 200 LEU A CA 1
ATOM 1542 C C . LEU A 1 200 ? -6.514 -10.353 29.401 1.00 76.44 200 LEU A C 1
ATOM 1544 O O . LEU A 1 200 ? -6.690 -10.910 30.477 1.00 76.44 200 LEU A O 1
ATOM 1548 N N . LEU A 1 201 ? -6.203 -9.060 29.297 1.00 67.56 201 LEU A N 1
ATOM 1549 C CA . LEU A 1 201 ? -5.976 -8.192 30.455 1.00 67.56 201 LEU A CA 1
ATOM 1550 C C . LEU A 1 201 ? -7.268 -7.782 31.172 1.00 67.56 201 LEU A C 1
ATOM 1552 O O . LEU A 1 201 ? -7.231 -7.469 32.353 1.00 67.56 201 LEU A O 1
ATOM 1556 N N . ALA A 1 202 ? -8.413 -7.797 30.485 1.00 66.12 202 ALA A N 1
ATOM 1557 C CA . ALA A 1 202 ? -9.718 -7.570 31.110 1.00 66.12 202 ALA A CA 1
ATOM 1558 C C . ALA A 1 202 ? -10.243 -8.793 31.889 1.00 66.12 202 ALA A C 1
ATOM 1560 O O . ALA A 1 202 ? -11.231 -8.676 32.611 1.00 66.12 202 ALA A O 1
ATOM 1561 N N . SER A 1 203 ? -9.617 -9.962 31.711 1.00 62.38 203 SER A N 1
ATOM 1562 C CA . SER A 1 203 ? -10.012 -11.230 32.343 1.00 62.38 203 SER A CA 1
ATOM 1563 C C . SER A 1 203 ? -9.173 -11.580 33.583 1.00 62.38 203 SER A C 1
ATOM 1565 O O . SER A 1 203 ? -9.421 -12.611 34.209 1.00 62.38 203 SER A O 1
ATOM 1567 N N . THR A 1 204 ? -8.180 -10.750 33.910 1.00 54.62 204 THR A N 1
ATOM 1568 C CA . THR A 1 204 ? -7.282 -10.847 35.076 1.00 54.62 204 THR A CA 1
ATOM 1569 C C . THR A 1 204 ? -7.572 -9.736 36.064 1.00 54.62 204 THR A C 1
ATOM 1571 O O . THR A 1 204 ? -7.599 -10.028 37.277 1.00 54.62 204 THR A O 1
#

Sequence (204 aa):
MAVKKVEFACQGFSIVVFDEGSFYAFSISRELDELCFVSQALQGDPASARARVSKQHFEERFRSIEAFVDWLADKCSVWKRASSLSAVEKQLRSSGWLTALSEEGLEALKIVEGFAVEARARPFSAVFSKVSAVVKAYPARLEEALLLKGIFSSEGFTVESLLPVVVASLRESVAFNCSIPGFLAGLEGVARRVRQRASLLAST

Foldseek 3Di:
DDWDWDWDDFDQWIWIWTDPPQKIWIDTGVVQVVQFVVVVVQQPDPVDPTRIDGPVVCCVVQVDPVSVVLVRCVRRVVVLVRLALVVLQVVLVVVVWDWDQDLQFIWTWDQALQKIKIKTWGDPGSFKTWIKIKIKHQDPDQVLLVLLCVLLVVVPWDFPDRPRITITMDDIDIDGSNCVVVVVVVVSVSVNVSNVVSVVVVVD

Radius of gyration: 20.64 Å; chains: 1; bounding box: 46×26×60 Å